Protein 2W5A (pdb70)

CATH classification: 3.30.200.20 (+1 more: 1.10.510.10)

Nearest PDB structures (foldseek):
  2w5a-assembly1_A  TM=1.004E+00  e=1.456E-52  Homo sapiens
  2w5h-assembly1_A  TM=9.904E-01  e=8.470E-48  Homo sapiens
  2xnm-assembly1_A  TM=9.782E-01  e=9.035E-46  Homo sapiens
  2xkf-assembly1_A  TM=9.953E-01  e=4.384E-44  Homo sapiens
  7n3u-assembly1_A  TM=7.944E-01  e=7.694E-17  Homo sapiens

InterPro domains:
  IPR000719 Protein kinase domain [PF00069] (8-270)
  IPR000719 Protein kinase domain [PS50011] (8-271)
  IPR000719 Protein kinase domain [SM00220] (8-271)
  IPR008271 Serine/threonine-protein kinase, active site [PS00108] (137-149)
  IPR011009 Protein kinase-like domain superfamily [SSF56112] (5-280)
  IPR051131 NEK Ser/Thr protein kinase family, NIMA subfamily [PTHR44899] (6-344)

Organism: Homo sapiens (NCBI:txid9606)

Sequence (267 aa):
SRAEDYEVLYTIGTGSYGRCQKIRRRKSDGKILVWKELLDYGSMTEAEKQMLLVSSEVNLLRELKHPNIVRRYYDRRIIDRTNTTLYIIVMMEYCEGGDLASVITKGTKERQQYLDEEFVLRVMTQLTLALKECHRRSLHRDLLKPANVFLDGKKQNVKLGDFGLARILTSFAKTFVGTPYYMMSPEQMMNRMYNEKSDIWSLGCLLYELCALMPPFTAFSQQKELAGKIREGKFRRIPYRYSDELNEEIITRMLNLKDYHRPSVEEILENPLILEHHHHHH

Structure (mmCIF, N/CA/C/O backbone):
data_2W5A
#
_entry.id   2W5A
#
_cell.length_a   99.467
_cell.length_b   57.103
_cell.length_c   80.213
_cell.angle_alpha   90.00
_cell.angle_beta   132.99
_cell.angle_gamma   90.00
#
_symmetry.space_group_name_H-M   'C 1 2 1'
#
loop_
_entity.id
_entity.type
_entity.pdbx_description
1 polymer 'SERINE/THREONINE-PROTEIN KINASE NEK2'
2 non-polymer "ADENOSINE-5'-DIPHOSPHATE"
3 non-polymer 'MAGNESIUM ION'
4 non-polymer 1,2-ETHANEDIOL
5 water water
#
loop_
_atom_site.group_PDB
_atom_site.id
_atom_site.type_symbol
_atom_site.label_atom_id
_atom_site.label_alt_id
_atom_site.label_comp_id
_atom_site.label_asym_id
_atom_site.label_entity_id
_atom_site.label_seq_id
_atom_site.pdbx_PDB_ins_code
_atom_site.Cartn_x
_atom_site.Cartn_y
_atom_site.Cartn_z
_atom_site.occupancy
_atom_site.B_iso_or_equiv
_atom_site.auth_seq_id
_atom_sit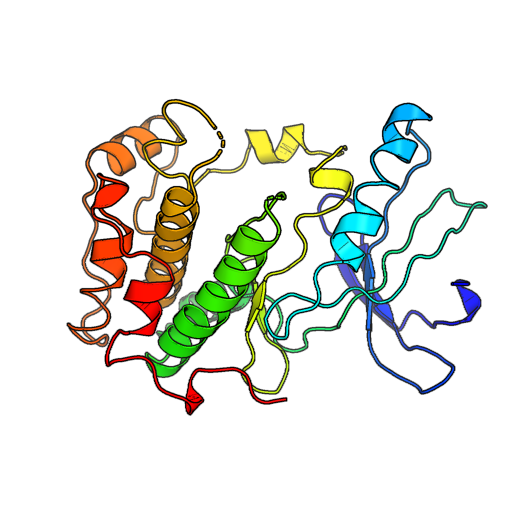e.auth_comp_id
_atom_site.auth_asym_id
_atom_site.auth_atom_id
_atom_site.pdbx_PDB_model_num
ATOM 1 N N . SER A 1 3 ? -29.672 -8.589 9.386 1.00 41.97 3 SER A N 1
ATOM 2 C CA . SER A 1 3 ? -29.739 -7.813 8.152 1.00 43.72 3 SER A CA 1
ATOM 3 C C . SER A 1 3 ? -31.155 -7.753 7.585 1.00 46.96 3 SER A C 1
ATOM 4 O O . SER A 1 3 ? -31.346 -7.590 6.380 1.00 54.43 3 SER A O 1
ATOM 7 N N . ARG A 1 4 ? -32.142 -7.902 8.460 1.00 38.55 4 ARG A N 1
ATOM 8 C CA . ARG A 1 4 ? -33.527 -7.617 8.109 1.00 35.14 4 ARG A CA 1
ATOM 9 C C . ARG A 1 4 ? -34.087 -6.651 9.139 1.00 27.55 4 ARG A C 1
ATOM 10 O O . ARG A 1 4 ? -33.746 -6.734 10.317 1.00 24.87 4 ARG A O 1
ATOM 18 N N . ALA A 1 5 ? -34.943 -5.739 8.693 1.00 32.27 5 ALA A N 1
ATOM 19 C CA . ALA A 1 5 ? -35.560 -4.768 9.590 1.00 32.81 5 ALA A CA 1
ATOM 20 C C . ALA A 1 5 ? -36.304 -5.444 10.739 1.00 31.46 5 ALA A C 1
ATOM 21 O O . ALA A 1 5 ? -36.325 -4.931 11.857 1.00 28.15 5 ALA A O 1
ATOM 23 N N . GLU A 1 6 ? -36.909 -6.597 10.465 1.00 28.28 6 GLU A N 1
ATOM 24 C CA . GLU A 1 6 ? -37.691 -7.307 11.477 1.00 24.35 6 GLU A CA 1
ATOM 25 C C . GLU A 1 6 ? -36.829 -7.927 12.573 1.00 26.34 6 GLU A C 1
ATOM 26 O O . GLU A 1 6 ? -37.349 -8.423 13.569 1.00 26.02 6 GLU A O 1
ATOM 32 N N . ASP A 1 7 ? -35.512 -7.890 12.391 1.00 24.10 7 ASP A N 1
ATOM 33 C CA . ASP A 1 7 ? -34.589 -8.404 13.397 1.00 26.28 7 ASP A CA 1
ATOM 34 C C . ASP A 1 7 ? -34.417 -7.418 14.552 1.00 22.29 7 ASP A C 1
ATOM 35 O O . ASP A 1 7 ? -33.829 -7.750 15.581 1.00 22.53 7 ASP A O 1
ATOM 40 N N . TYR A 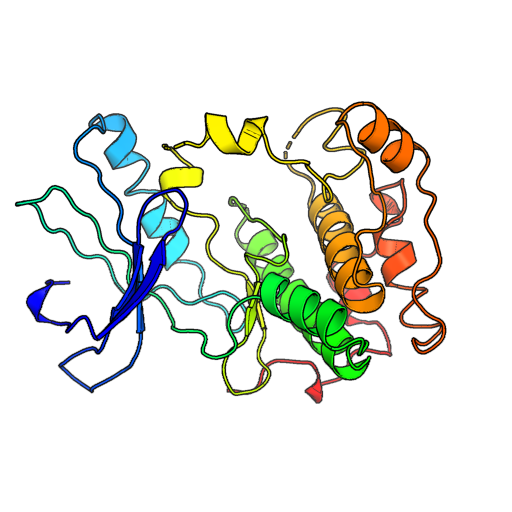1 8 ? -34.936 -6.208 14.372 1.00 20.43 8 TYR A N 1
ATOM 41 C CA . TYR A 1 8 ? -34.777 -5.148 15.360 1.00 15.73 8 TYR A CA 1
ATOM 42 C C . TYR A 1 8 ? -36.103 -4.457 15.635 1.00 16.12 8 TYR A C 1
ATOM 43 O O . TYR A 1 8 ? -36.995 -4.442 14.786 1.00 17.89 8 TYR A O 1
ATOM 52 N N . GLU A 1 9 ? -36.223 -3.867 16.816 1.00 12.90 9 GLU A N 1
ATOM 53 C CA . GLU A 1 9 ? -37.386 -3.041 17.123 1.00 15.62 9 GLU A CA 1
ATOM 54 C C . GLU A 1 9 ? -36.954 -1.622 17.474 1.00 14.73 9 GLU A C 1
ATOM 55 O O . GLU A 1 9 ? -36.134 -1.420 18.374 1.00 14.05 9 GLU A O 1
ATOM 61 N N . VAL A 1 10 ? -37.498 -0.641 16.761 1.00 14.27 10 VAL A N 1
ATOM 62 C CA . VAL A 1 10 ? -37.215 0.756 17.070 1.00 15.57 10 VAL A CA 1
ATOM 63 C C . VAL A 1 10 ? -37.852 1.106 18.407 1.00 16.97 10 VAL A C 1
ATOM 64 O O . VAL A 1 10 ? -39.040 0.846 18.627 1.00 16.49 10 VAL A O 1
ATOM 68 N N . LEU A 1 11 ? -37.057 1.676 19.305 1.00 13.14 11 LEU A N 1
ATOM 69 C CA . LEU A 1 11 ? -37.579 2.159 20.578 1.00 13.64 11 LEU A CA 1
ATOM 70 C C . LEU A 1 11 ? -38.024 3.617 20.461 1.00 16.45 11 LEU A C 1
ATOM 71 O O . LEU A 1 11 ? -39.158 3.960 20.799 1.00 16.60 11 LEU A O 1
ATOM 76 N N . TYR A 1 12 ? -37.134 4.474 19.972 1.00 14.64 12 TYR A N 1
ATOM 77 C CA . TYR A 1 12 ? -37.462 5.881 19.758 1.00 14.63 12 TYR A CA 1
ATOM 78 C C . TYR A 1 12 ? -36.359 6.581 18.989 1.00 14.17 12 TYR A C 1
ATOM 79 O O . TYR A 1 12 ? -35.261 6.045 18.830 1.00 15.18 12 TYR A O 1
ATOM 88 N N . THR A 1 13 ? -36.665 7.778 18.510 1.00 13.48 13 THR A N 1
ATOM 89 C CA . THR A 1 13 ? -35.706 8.571 17.763 1.00 14.06 13 THR A CA 1
ATOM 90 C C . THR A 1 13 ? -34.857 9.370 18.739 1.00 16.68 13 THR A C 1
ATOM 91 O O . THR A 1 13 ? -35.378 10.121 19.562 1.00 16.22 13 THR A O 1
ATOM 95 N N . ILE A 1 14 ? -33.545 9.182 18.665 1.00 14.28 14 ILE A N 1
ATOM 96 C CA . ILE A 1 14 ? -32.617 9.920 19.511 1.00 13.97 14 ILE A CA 1
ATOM 97 C C . ILE A 1 14 ? -32.500 11.354 19.013 1.00 16.55 14 ILE A C 1
ATOM 98 O O . ILE A 1 14 ? -32.567 12.314 19.790 1.00 18.88 14 ILE A O 1
ATOM 103 N N . GLY A 1 15 ? -32.321 11.501 17.709 1.00 14.86 15 GLY A N 1
ATOM 104 C CA . GLY A 1 15 ? -32.269 12.814 17.102 1.00 20.37 15 GLY A CA 1
ATOM 105 C C . GLY A 1 15 ? -32.322 12.727 15.595 1.00 23.55 15 GLY A C 1
ATOM 106 O O . GLY A 1 15 ? -32.107 11.664 15.014 1.00 23.60 15 GLY A O 1
ATOM 107 N N . THR A 1 16 ? -32.617 13.849 14.955 1.00 24.48 16 THR A N 1
ATOM 108 C CA . THR A 1 16 ? -32.577 13.913 13.506 1.00 22.06 16 THR A CA 1
ATOM 109 C C . THR A 1 16 ? -31.298 14.598 13.042 1.00 28.56 16 THR A C 1
ATOM 110 O O . THR A 1 16 ? -31.075 15.776 13.320 1.00 31.69 16 THR A O 1
ATOM 114 N N . GLY A 1 17 ? -30.451 13.841 12.351 1.00 24.32 17 GLY A N 1
ATOM 115 C CA . GLY A 1 17 ? -29.224 14.369 11.795 1.00 27.07 17 GLY A CA 1
ATOM 116 C C . GLY A 1 17 ? -29.467 15.033 10.456 1.00 31.33 17 GLY A C 1
ATOM 117 O O . GLY A 1 17 ? -30.610 15.166 10.012 1.00 33.62 17 GLY A O 1
ATOM 118 N N . SER A 1 18 ? -28.387 15.447 9.807 1.00 24.48 18 SER A N 1
ATOM 119 C CA . SER A 1 18 ? -28.486 16.159 8.538 1.00 29.26 18 SER A CA 1
ATOM 120 C C . SER A 1 18 ? -29.021 15.273 7.418 1.00 31.13 18 SER A C 1
ATOM 121 O O . SER A 1 18 ? -29.596 15.771 6.448 1.00 31.99 18 SER A O 1
ATOM 124 N N . TYR A 1 19 ? -28.839 13.962 7.549 1.00 24.99 19 TYR A N 1
ATOM 125 C CA . TYR A 1 19 ? -29.188 13.050 6.459 1.00 25.59 19 TYR A CA 1
ATOM 126 C C . TYR A 1 19 ? -30.225 12.005 6.836 1.00 29.15 19 TYR A C 1
ATOM 127 O O . TYR A 1 19 ? -30.587 11.151 6.022 1.00 32.50 19 TYR A O 1
ATOM 136 N N . GLY A 1 20 ? -30.716 12.079 8.065 1.00 25.06 20 GLY A N 1
ATOM 137 C CA . GLY A 1 20 ? -31.750 11.164 8.501 1.00 23.92 20 GLY A CA 1
ATOM 138 C C . GLY A 1 20 ? -31.768 11.001 10.003 1.00 22.35 20 GLY A C 1
ATOM 139 O O . GLY A 1 20 ? -30.939 11.578 10.713 1.00 24.40 20 GLY A O 1
ATOM 140 N N . ARG A 1 21 ? -32.713 10.201 10.482 1.00 22.69 21 ARG A N 1
ATOM 141 C CA . ARG A 1 21 ? -32.875 9.974 11.910 1.00 19.22 21 ARG A CA 1
ATOM 142 C C . ARG A 1 21 ? -31.861 8.979 12.452 1.00 18.44 21 ARG A C 1
ATOM 143 O O . ARG A 1 21 ? -31.473 8.028 11.771 1.00 17.74 21 ARG A O 1
ATOM 151 N N . CYS A 1 22 ? -31.436 9.221 13.687 1.00 13.19 22 CYS A N 1
ATOM 152 C CA . CYS A 1 22 ? -30.711 8.238 14.469 1.00 12.84 22 CYS A CA 1
ATOM 153 C C . CYS A 1 22 ? -31.698 7.717 15.498 1.00 13.27 22 CYS A C 1
ATOM 154 O O . CYS A 1 22 ? -32.258 8.494 16.271 1.00 14.47 22 CYS A O 1
ATOM 157 N N . GLN A 1 23 ? -31.926 6.408 15.498 1.00 10.43 23 GLN A N 1
ATOM 158 C CA . GLN A 1 23 ? -32.934 5.830 16.376 1.00 12.24 23 GLN A CA 1
ATOM 159 C C . GLN A 1 23 ? -32.320 4.783 17.285 1.00 12.29 23 GLN A C 1
ATOM 160 O O . GLN A 1 23 ? -31.467 4.001 16.854 1.00 12.91 23 GLN A O 1
ATOM 166 N N . LYS A 1 24 ? -32.750 4.769 18.544 1.00 11.96 24 LYS A N 1
ATOM 167 C CA . LYS A 1 24 ? -32.368 3.690 19.439 1.00 12.75 24 LYS A CA 1
ATOM 168 C C . LYS A 1 24 ? -33.193 2.468 19.085 1.00 12.93 24 LYS A C 1
ATOM 169 O O . LYS A 1 24 ? -34.411 2.563 18.920 1.00 13.39 24 LYS A O 1
ATOM 175 N N . ILE A 1 25 ? -32.520 1.333 18.928 1.00 12.60 25 ILE A N 1
ATOM 176 C CA . ILE A 1 25 ? -33.179 0.091 18.562 1.00 13.74 25 ILE A CA 1
ATOM 177 C C . ILE A 1 25 ? -32.756 -1.048 19.477 1.00 12.94 25 ILE A C 1
ATOM 178 O O . ILE A 1 25 ? -31.721 -0.984 20.143 1.00 14.18 25 ILE A O 1
ATOM 183 N N A ARG A 1 26 ? -33.564 -2.103 19.492 0.50 13.80 26 ARG A N 1
ATOM 184 N N B ARG A 1 26 ? -33.586 -2.084 19.519 0.50 13.68 26 ARG A N 1
ATOM 185 C CA A ARG A 1 26 ? -33.291 -3.283 20.303 0.50 15.39 26 ARG A CA 1
ATOM 186 C CA B ARG A 1 26 ? -33.285 -3.283 20.283 0.50 14.91 26 ARG A CA 1
ATOM 187 C C A ARG A 1 26 ? -33.230 -4.536 19.430 0.50 15.87 26 ARG A C 1
ATOM 188 C C B ARG A 1 26 ? -33.175 -4.459 19.325 0.50 15.58 26 ARG A C 1
ATOM 189 O O A ARG A 1 26 ? -34.205 -4.884 18.765 0.50 17.73 26 ARG A O 1
ATOM 190 O O B ARG A 1 26 ? -34.056 -4.671 18.494 0.50 14.03 26 ARG A O 1
ATOM 205 N N . ARG A 1 27 ? -32.077 -5.201 19.426 1.00 15.46 27 ARG A N 1
ATOM 206 C CA . ARG A 1 27 ? -31.880 -6.405 18.628 1.00 17.17 27 ARG A CA 1
ATOM 207 C C . ARG A 1 27 ? -32.670 -7.538 19.271 1.00 19.05 27 ARG A C 1
ATOM 208 O O . ARG A 1 27 ? -32.496 -7.823 20.454 1.00 22.15 27 ARG A O 1
ATOM 216 N N . LYS A 1 28 ? -33.546 -8.168 18.497 1.00 19.66 28 LYS A N 1
ATOM 217 C CA . LYS A 1 28 ? -34.475 -9.154 19.048 1.00 19.76 28 LYS A CA 1
ATOM 218 C C . LYS A 1 28 ? -33.796 -10.428 19.539 1.00 26.29 28 LYS A C 1
ATOM 219 O O . LYS A 1 28 ? -34.228 -11.029 20.523 1.00 31.47 28 LYS A O 1
ATOM 225 N N . SER A 1 29 ? -32.735 -10.837 18.857 1.00 25.20 29 SER A N 1
ATOM 226 C CA . SER A 1 29 ? -32.072 -12.096 19.190 1.00 31.57 29 SER A CA 1
ATOM 227 C C . SER A 1 29 ? -31.596 -12.142 20.641 1.00 37.18 29 SER A C 1
ATOM 228 O O . SER A 1 29 ? -31.746 -13.161 21.316 1.00 37.15 29 SER A O 1
ATOM 231 N N . ASP A 1 30 ? -31.034 -11.036 21.125 1.00 25.95 30 ASP A N 1
ATOM 232 C CA . ASP A 1 30 ? -30.443 -11.014 22.463 1.00 31.50 30 ASP A CA 1
ATOM 233 C C . ASP A 1 30 ? -30.821 -9.787 23.287 1.00 28.62 30 ASP A C 1
ATOM 234 O O . ASP A 1 30 ? -30.369 -9.637 24.421 1.00 25.18 30 ASP A O 1
ATOM 239 N N . GLY A 1 31 ? -31.642 -8.910 22.718 1.00 24.18 31 GLY A N 1
ATOM 240 C CA . GLY A 1 31 ? -32.081 -7.717 23.417 1.00 25.12 31 GLY A CA 1
ATOM 241 C C . GLY A 1 31 ? -31.050 -6.603 23.472 1.00 26.07 31 GLY A C 1
ATOM 242 O O . GLY A 1 31 ? -31.216 -5.635 24.213 1.00 25.03 31 GLY A O 1
ATOM 243 N N . LYS A 1 32 ? -29.980 -6.730 22.695 1.00 21.08 32 LYS A N 1
ATOM 244 C CA . LYS A 1 32 ? -28.916 -5.730 22.733 1.00 20.16 32 LYS A CA 1
ATOM 245 C C . LYS A 1 32 ? -29.407 -4.380 22.234 1.00 17.62 32 LYS A C 1
ATOM 246 O O . LYS A 1 32 ? -30.043 -4.290 21.185 1.00 17.39 32 LYS A O 1
ATOM 252 N N . ILE A 1 33 ? -29.100 -3.332 22.991 1.00 15.21 33 ILE A N 1
ATOM 253 C CA . ILE A 1 33 ? -29.454 -1.975 22.601 1.00 13.02 33 ILE A CA 1
ATOM 254 C C . ILE A 1 33 ? -28.388 -1.397 21.672 1.00 16.15 33 ILE A C 1
ATOM 255 O O . ILE A 1 33 ? -27.193 -1.415 21.982 1.00 17.04 33 ILE A O 1
ATOM 260 N N . LEU A 1 34 ? -28.839 -0.902 20.525 1.00 13.47 34 LEU A N 1
ATOM 261 C CA . LEU A 1 34 ? -27.974 -0.370 19.482 1.00 12.34 34 LEU A CA 1
ATOM 262 C C . LEU A 1 34 ? -28.638 0.896 18.955 1.00 12.10 34 LEU A C 1
ATOM 263 O O . LEU A 1 34 ? -29.688 1.298 19.449 1.00 12.55 34 LEU A O 1
ATOM 268 N N . VAL A 1 35 ? -28.024 1.534 17.964 1.00 12.23 35 VAL A N 1
ATOM 269 C CA . VAL A 1 35 ? -28.731 2.555 17.201 1.00 11.08 35 VAL A CA 1
ATOM 270 C C . VAL A 1 35 ? -28.703 2.171 15.737 1.00 12.63 35 VAL A C 1
ATOM 271 O O . VAL A 1 35 ? -27.901 1.336 15.319 1.00 13.11 35 VAL A O 1
ATOM 275 N N . TRP A 1 36 ? -29.602 2.751 14.956 1.00 11.47 36 TRP A N 1
ATOM 276 C CA . TRP A 1 36 ? -29.372 2.769 13.522 1.00 13.04 36 TRP A CA 1
ATOM 277 C C . TRP A 1 36 ? -29.568 4.159 12.948 1.00 14.81 36 TRP A C 1
ATOM 278 O O . TRP A 1 36 ? -30.256 4.997 13.540 1.00 13.79 36 TRP A O 1
ATOM 289 N N . LYS A 1 37 ? -28.926 4.404 11.813 1.00 18.78 37 LYS A N 1
ATOM 290 C CA . LYS A 1 37 ? -29.032 5.685 11.137 1.00 17.48 37 LYS A CA 1
ATOM 291 C C . LYS A 1 37 ? -29.676 5.488 9.776 1.00 23.53 37 LYS A C 1
ATOM 292 O O . LYS A 1 37 ? -29.288 4.603 9.020 1.00 24.72 37 LYS A O 1
ATOM 298 N N . GLU A 1 38 ? -30.679 6.307 9.491 1.00 19.81 38 GLU A N 1
ATOM 299 C CA . GLU A 1 38 ? -31.422 6.217 8.240 1.00 23.85 38 GLU A CA 1
ATOM 300 C C . GLU A 1 38 ? -30.743 6.976 7.109 1.00 32.49 38 GLU A C 1
ATOM 301 O O . GLU A 1 38 ? -30.293 8.110 7.285 1.00 36.47 38 GLU A O 1
ATOM 307 N N A LEU A 1 39 ? -30.652 6.327 5.955 0.50 27.15 39 LEU A N 1
ATOM 308 N N B LEU A 1 39 ? -30.690 6.351 5.938 0.50 27.13 39 LEU A N 1
ATOM 309 C CA A LEU A 1 39 ? -30.148 6.959 4.750 0.50 28.04 39 LEU A CA 1
ATOM 310 C CA B LEU A 1 39 ? -30.128 6.978 4.751 0.50 28.03 39 LEU A CA 1
ATOM 311 C C A LEU A 1 39 ? -31.138 6.684 3.631 0.50 28.57 39 LEU A C 1
ATOM 312 C C B LEU A 1 39 ? -31.039 6.694 3.562 0.50 28.70 39 LEU A C 1
ATOM 313 O O A LEU A 1 39 ? -31.453 5.531 3.347 0.50 28.29 39 LEU A O 1
ATOM 314 O O B LEU A 1 39 ? -31.198 5.543 3.160 0.50 30.15 39 LEU A O 1
ATOM 323 N N . ASP A 1 40 ? -31.642 7.741 3.009 1.00 28.02 40 ASP A N 1
ATOM 324 C CA . ASP A 1 40 ? -32.519 7.579 1.856 1.00 30.32 40 ASP A CA 1
ATOM 325 C C . ASP A 1 40 ? -31.659 7.549 0.604 1.00 31.63 40 ASP A C 1
ATOM 326 O O . ASP A 1 40 ? -30.993 8.537 0.281 1.00 30.31 40 ASP A O 1
ATOM 331 N N . TYR A 1 41 ? -31.654 6.416 -0.092 1.00 30.37 41 TYR A N 1
ATOM 332 C CA . TYR A 1 41 ? -30.841 6.285 -1.296 1.00 25.09 41 TYR A CA 1
ATOM 333 C C . TYR A 1 41 ? -31.685 6.375 -2.559 1.00 22.60 41 TYR A C 1
ATOM 334 O O . TYR A 1 41 ? -31.194 6.101 -3.651 1.00 27.48 41 TYR A O 1
ATOM 343 N N . GLY A 1 42 ? -32.941 6.781 -2.398 1.00 21.60 42 GLY A N 1
ATOM 344 C CA . GLY A 1 42 ? -33.892 6.803 -3.500 1.00 27.86 42 GLY A CA 1
ATOM 345 C C . GLY A 1 42 ? -33.542 7.715 -4.663 1.00 33.88 42 GLY A C 1
ATOM 346 O O . GLY A 1 42 ? -33.948 7.462 -5.800 1.00 33.05 42 GLY A O 1
ATOM 347 N N . SER A 1 43 ? -32.799 8.781 -4.392 1.00 32.83 43 SER A N 1
ATOM 348 C CA . SER A 1 43 ? -32.445 9.736 -5.436 1.00 33.95 43 SER A CA 1
ATOM 349 C C . SER A 1 43 ? -31.035 9.512 -5.971 1.00 32.18 43 SER A C 1
ATOM 350 O O . SER A 1 43 ? -30.545 10.281 -6.794 1.00 34.12 43 SER A O 1
ATOM 353 N N . MET A 1 44 ? -30.387 8.448 -5.509 1.00 34.89 44 MET A N 1
ATOM 354 C CA . MET A 1 44 ? -29.000 8.196 -5.885 1.00 29.83 44 MET A CA 1
ATOM 355 C C . MET A 1 44 ? -28.860 7.456 -7.208 1.00 28.44 44 MET A C 1
ATOM 356 O O . MET A 1 44 ? -29.684 6.612 -7.555 1.00 29.92 44 MET A O 1
ATOM 361 N N . THR A 1 45 ? -27.797 7.780 -7.935 1.00 30.20 45 THR A N 1
ATOM 362 C CA . THR A 1 45 ? -27.440 7.064 -9.145 1.00 31.22 45 THR A CA 1
ATOM 363 C C . THR A 1 45 ? -26.720 5.777 -8.769 1.00 29.46 45 THR A C 1
ATOM 364 O O . THR A 1 45 ? -26.298 5.607 -7.623 1.00 25.08 45 THR A O 1
ATOM 368 N N . GLU A 1 46 ? -26.570 4.878 -9.737 1.00 27.64 46 GLU A N 1
ATOM 369 C CA . GLU A 1 46 ? -25.855 3.630 -9.503 1.00 26.04 46 GLU A CA 1
ATOM 370 C C . GLU A 1 46 ? -24.433 3.904 -9.025 1.00 25.82 46 GLU A C 1
ATOM 371 O O . GLU A 1 46 ? -23.928 3.225 -8.133 1.00 27.73 46 GLU A O 1
ATOM 377 N N . ALA A 1 47 ? -23.797 4.914 -9.612 1.00 30.80 47 ALA A N 1
ATOM 378 C CA . ALA A 1 47 ? -22.428 5.269 -9.248 1.00 29.65 47 ALA A CA 1
ATOM 379 C C . ALA A 1 47 ? -22.348 5.737 -7.801 1.00 31.46 47 ALA A C 1
ATOM 380 O O . ALA A 1 47 ? -21.394 5.424 -7.087 1.00 31.07 47 ALA A O 1
ATOM 382 N N . GLU A 1 48 ? -23.352 6.493 -7.372 1.00 27.22 48 GLU A N 1
ATOM 383 C CA . GLU A 1 48 ? -23.385 6.980 -6.000 1.00 27.81 48 GLU A CA 1
ATOM 384 C C . GLU A 1 48 ? -23.616 5.833 -5.023 1.00 24.37 48 GLU A C 1
ATOM 385 O O . GLU A 1 48 ? -22.997 5.779 -3.958 1.00 26.45 48 GLU A O 1
ATOM 391 N N . LYS A 1 49 ? -24.507 4.917 -5.386 1.00 25.40 49 LYS A N 1
ATOM 392 C CA . LYS A 1 49 ? -24.769 3.748 -4.553 1.00 24.72 49 LYS A CA 1
ATOM 393 C C . LYS A 1 49 ? -23.536 2.847 -4.459 1.00 30.68 49 LYS A C 1
ATOM 394 O O . LYS A 1 49 ? -23.271 2.253 -3.410 1.00 27.36 49 LYS A O 1
ATOM 400 N N . GLN A 1 50 ? -22.777 2.757 -5.548 1.00 30.32 50 GLN A N 1
ATOM 401 C CA . GLN A 1 50 ? -21.539 1.981 -5.537 1.00 32.36 50 GLN A CA 1
ATOM 402 C C . GLN A 1 50 ? -20.523 2.587 -4.572 1.00 29.75 50 GLN A C 1
ATOM 403 O O . GLN A 1 50 ? -19.818 1.865 -3.864 1.00 30.23 50 GLN A O 1
ATOM 409 N N . MET A 1 51 ? -20.447 3.915 -4.549 1.00 28.64 51 MET A N 1
ATOM 410 C CA . MET A 1 51 ? -19.572 4.601 -3.604 1.00 31.46 51 MET A CA 1
ATOM 411 C C . MET A 1 51 ? -20.009 4.293 -2.178 1.00 30.92 51 MET A C 1
ATOM 412 O O . MET A 1 51 ? -19.180 4.038 -1.305 1.00 28.62 51 MET A O 1
ATOM 417 N N A LEU A 1 52 ? -21.320 4.306 -1.961 0.70 28.85 52 LEU A N 1
ATOM 418 N N B LEU A 1 52 ? -21.315 4.324 -1.940 0.30 29.42 52 LEU A N 1
ATOM 419 C CA A LEU A 1 52 ? -21.896 4.018 -0.653 0.70 29.65 52 LEU A CA 1
ATOM 420 C CA B LEU A 1 52 ? -21.845 4.009 -0.619 0.30 28.64 52 LEU A CA 1
ATOM 421 C C A LEU A 1 52 ? -21.504 2.623 -0.166 0.70 25.98 52 LEU A C 1
ATOM 422 C C B LEU A 1 52 ? -21.393 2.626 -0.182 0.30 26.22 52 LEU A C 1
ATOM 423 O O A LEU A 1 52 ? -21.176 2.432 1.005 0.70 28.06 52 LEU A O 1
ATOM 424 O O B LEU A 1 52 ? -20.923 2.441 0.941 0.30 27.64 52 LEU A O 1
ATOM 433 N N . VAL A 1 53 ? -21.543 1.655 -1.076 1.00 25.88 53 VAL A N 1
ATOM 434 C CA . VAL A 1 53 ? -21.156 0.280 -0.779 1.00 24.87 53 VAL A CA 1
ATOM 435 C C . VAL A 1 53 ? -19.699 0.196 -0.334 1.00 28.67 53 VAL A C 1
ATOM 436 O O . VAL A 1 53 ? -19.385 -0.408 0.694 1.00 29.47 53 VAL A O 1
ATOM 440 N N A SER A 1 54 ? -18.811 0.807 -1.112 0.50 29.20 54 SER A N 1
ATOM 441 N N B SER A 1 54 ? -18.812 0.813 -1.109 0.50 29.22 54 SER A N 1
ATOM 442 C CA A SER A 1 54 ? -17.391 0.808 -0.785 0.50 31.20 54 SER A CA 1
ATOM 443 C CA B SER A 1 54 ? -17.389 0.811 -0.789 0.50 31.21 54 SER A CA 1
ATOM 444 C C A SER A 1 54 ? -17.131 1.486 0.557 0.50 31.07 54 SER A C 1
ATOM 445 C C B SER A 1 54 ? -17.109 1.507 0.541 0.50 31.14 54 SER A C 1
ATOM 446 O O A SER A 1 54 ? -16.272 1.051 1.325 0.50 29.84 54 SER A O 1
ATOM 447 O O B SER A 1 54 ? -16.214 1.105 1.285 0.50 30.00 54 SER A O 1
ATOM 452 N N . GLU A 1 55 ? -17.877 2.550 0.838 1.00 28.85 55 GLU A N 1
ATOM 453 C CA . GLU A 1 55 ? -17.694 3.300 2.081 1.00 32.43 55 GLU A CA 1
ATOM 454 C C . GLU A 1 55 ? -18.247 2.575 3.312 1.00 32.89 55 GLU A C 1
ATOM 455 O O . GLU A 1 55 ? -17.660 2.644 4.393 1.00 30.55 55 GLU A O 1
ATOM 461 N N . VAL A 1 56 ? -19.371 1.882 3.156 1.00 29.62 56 VAL A N 1
ATOM 462 C CA . VAL A 1 56 ? -19.902 1.076 4.250 1.00 28.71 56 VAL A CA 1
ATOM 463 C C . VAL A 1 56 ? -18.912 -0.023 4.610 1.00 29.56 56 VAL A C 1
ATOM 464 O O . VAL A 1 56 ? -18.695 -0.317 5.785 1.00 31.82 56 VAL A O 1
ATOM 468 N N . ASN A 1 57 ? -18.311 -0.624 3.588 1.00 26.77 57 ASN A N 1
ATOM 469 C CA . ASN A 1 57 ? -17.335 -1.686 3.792 1.00 29.61 57 ASN A CA 1
ATOM 470 C C . ASN A 1 57 ? -16.091 -1.195 4.529 1.00 33.44 57 ASN A C 1
ATOM 471 O O . ASN A 1 57 ? -15.498 -1.932 5.316 1.00 36.17 57 ASN A O 1
ATOM 476 N N . LEU A 1 58 ? -15.700 0.051 4.275 1.00 28.03 58 LEU A N 1
ATOM 477 C CA . LEU A 1 58 ? -14.550 0.636 4.964 1.00 26.18 58 LEU A CA 1
ATOM 478 C C . LEU A 1 58 ? -14.903 0.914 6.418 1.00 27.42 58 LEU A C 1
ATOM 479 O O . LEU A 1 58 ? -14.080 0.733 7.317 1.00 32.47 58 LEU A O 1
ATOM 484 N N . LEU A 1 59 ? -16.137 1.355 6.634 1.00 26.16 59 LEU A N 1
ATOM 485 C CA . LEU A 1 59 ? -16.658 1.570 7.976 1.00 26.96 59 LEU A CA 1
ATOM 486 C C . LEU A 1 59 ? -16.611 0.265 8.767 1.00 26.93 59 LEU A C 1
ATOM 487 O O . LEU A 1 59 ? -16.236 0.245 9.940 1.00 28.86 59 LEU A O 1
ATOM 492 N N . ARG A 1 60 ? -16.978 -0.829 8.110 1.00 27.78 60 ARG A N 1
ATOM 493 C CA . ARG A 1 60 ? -17.010 -2.131 8.761 1.00 29.27 60 ARG A CA 1
ATOM 494 C C . ARG A 1 60 ? -15.617 -2.603 9.168 1.00 30.88 60 ARG A C 1
ATOM 495 O O . ARG A 1 60 ? -15.473 -3.401 10.095 1.00 35.59 60 ARG A O 1
ATOM 503 N N . GLU A 1 61 ? -14.594 -2.102 8.482 1.00 29.17 61 GLU A N 1
ATOM 504 C CA . GLU A 1 61 ? -13.221 -2.543 8.726 1.00 33.00 61 GLU A CA 1
ATOM 505 C C . GLU A 1 61 ? -12.597 -1.921 9.975 1.00 37.96 61 GLU A C 1
ATOM 506 O O . GLU A 1 61 ? -11.682 -2.494 10.569 1.00 39.90 61 GLU A O 1
ATOM 512 N N . LEU A 1 62 ? -13.089 -0.749 10.365 1.00 32.32 62 LEU A N 1
ATOM 513 C CA . LEU A 1 62 ? -12.572 -0.038 11.534 1.00 32.73 62 LEU A CA 1
ATOM 514 C C . LEU A 1 62 ? -13.110 -0.601 12.845 1.00 34.93 62 LEU A C 1
ATOM 515 O O . LEU A 1 62 ? -14.200 -0.233 13.277 1.00 39.68 62 LEU A O 1
ATOM 520 N N . LYS A 1 63 ? -12.341 -1.476 13.485 1.00 27.54 63 LYS A N 1
ATOM 521 C CA . LYS A 1 63 ? -12.742 -2.042 14.768 1.00 23.78 63 LYS A CA 1
ATOM 522 C C . LYS A 1 63 ? -11.745 -1.634 15.840 1.00 21.32 63 LYS A C 1
ATOM 523 O O . LYS A 1 63 ? -10.600 -2.072 15.833 1.00 28.16 63 LYS A O 1
ATOM 529 N N . HIS A 1 64 ? -12.191 -0.790 16.760 1.00 16.23 64 HIS A N 1
ATOM 530 C CA . HIS A 1 64 ? -11.299 -0.225 17.760 1.00 14.30 64 HIS A CA 1
ATOM 531 C C . HIS A 1 64 ? -12.144 0.199 18.948 1.00 10.53 64 HIS A C 1
ATOM 532 O O . HIS A 1 64 ? -13.253 0.680 18.766 1.00 10.72 64 HIS A O 1
ATOM 539 N N . PRO A 1 65 ? -11.623 0.017 20.173 1.00 10.23 65 PRO A N 1
ATOM 540 C CA . PRO A 1 65 ? -12.441 0.360 21.341 1.00 10.14 65 PRO A CA 1
ATOM 541 C C . PRO A 1 65 ? -12.820 1.832 21.408 1.00 9.61 65 PRO A C 1
ATOM 542 O O . PRO A 1 65 ? -13.795 2.172 22.081 1.00 11.51 65 PRO A O 1
ATOM 546 N N . ASN A 1 66 ? -12.076 2.688 20.707 1.00 7.64 66 ASN A N 1
ATOM 547 C CA . ASN A 1 66 ? -12.322 4.126 20.731 1.00 7.14 66 ASN A CA 1
ATOM 548 C C . ASN A 1 66 ? -12.908 4.695 19.436 1.00 7.15 66 ASN A C 1
ATOM 549 O O . ASN A 1 66 ? -12.861 5.906 19.193 1.00 9.28 66 ASN A O 1
ATOM 554 N N . ILE A 1 67 ? -13.472 3.804 18.623 1.00 9.27 67 ILE A N 1
ATOM 555 C CA . ILE A 1 67 ? -14.217 4.197 17.435 1.00 8.84 67 ILE A CA 1
ATOM 556 C C . ILE A 1 67 ? -15.603 3.569 17.535 1.00 7.98 67 ILE A C 1
ATOM 557 O O . ILE A 1 67 ? -15.715 2.381 17.811 1.00 10.56 67 ILE A O 1
ATOM 562 N N . VAL A 1 68 ? -16.658 4.366 17.343 1.00 8.85 68 VAL A N 1
ATOM 563 C CA . VAL A 1 68 ? -18.020 3.832 17.418 1.00 8.79 68 VAL A CA 1
ATOM 564 C C . VAL A 1 68 ? -18.121 2.639 16.473 1.00 12.14 68 VAL A C 1
ATOM 565 O O . VAL A 1 68 ? -17.790 2.739 15.288 1.00 13.11 68 VAL A O 1
ATOM 569 N N A ARG A 1 69 ? -18.586 1.521 17.021 0.50 11.96 69 ARG A N 1
ATOM 570 N N B ARG A 1 69 ? -18.575 1.511 17.007 0.50 12.01 69 ARG A N 1
ATOM 571 C CA A ARG A 1 69 ? -18.572 0.224 16.350 0.50 13.32 69 ARG A CA 1
ATOM 572 C CA B ARG A 1 69 ? -18.491 0.228 16.310 0.50 13.04 69 ARG A CA 1
ATOM 573 C C A ARG A 1 69 ? -19.682 0.065 15.311 0.50 16.17 69 ARG A C 1
ATOM 574 C C B ARG A 1 69 ? -19.656 -0.042 15.360 0.50 16.61 69 ARG A C 1
ATOM 575 O O A ARG A 1 69 ? -20.840 0.381 15.572 0.50 15.14 69 ARG A O 1
ATOM 576 O O B ARG A 1 69 ? -20.822 0.085 15.734 0.50 12.62 69 ARG A O 1
ATOM 591 N N . TYR A 1 70 ? -19.323 -0.436 14.133 1.00 14.11 70 TYR A N 1
ATOM 592 C CA . TYR A 1 70 ? -20.317 -0.790 13.125 1.00 15.06 70 TYR A CA 1
ATOM 593 C C . TYR A 1 70 ? -20.814 -2.212 13.389 1.00 16.94 70 TYR A C 1
ATOM 594 O O . TYR A 1 70 ? -20.020 -3.089 13.738 1.00 17.48 70 TYR A O 1
ATOM 603 N N . TYR A 1 71 ? -22.121 -2.439 13.237 1.00 15.98 71 TYR A N 1
ATOM 604 C CA . TYR A 1 71 ? -22.707 -3.765 13.463 1.00 19.31 71 TYR A CA 1
ATOM 605 C C . TYR A 1 71 ? -23.357 -4.414 12.247 1.00 23.82 71 TYR A C 1
ATOM 606 O O . TYR A 1 71 ? -23.185 -5.610 12.014 1.00 23.34 71 TYR A O 1
ATOM 615 N N . ASP A 1 72 ? -24.120 -3.642 11.484 1.00 20.69 72 ASP A N 1
ATOM 616 C CA . ASP A 1 72 ? -25.012 -4.237 10.496 1.00 25.39 72 ASP A CA 1
ATOM 617 C C . ASP A 1 72 ? -25.484 -3.1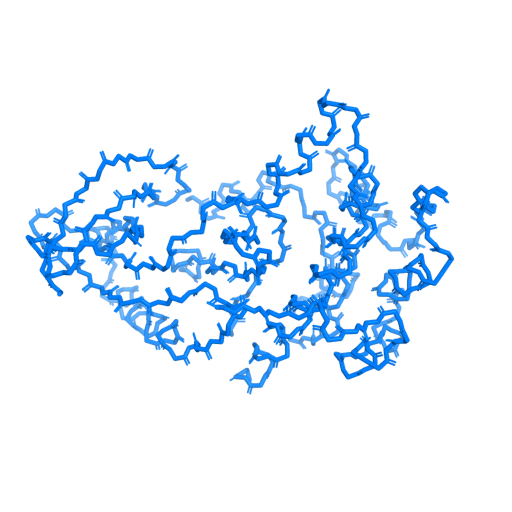93 9.496 1.00 28.43 72 ASP A C 1
ATOM 618 O O . ASP A 1 72 ? -25.351 -1.989 9.721 1.00 22.09 72 ASP A O 1
ATOM 623 N N A ARG A 1 73 ? -26.032 -3.669 8.385 0.50 25.23 73 ARG A N 1
ATOM 624 N N B ARG A 1 73 ? -26.030 -3.662 8.380 0.50 25.23 73 ARG A N 1
ATOM 625 C CA A ARG A 1 73 ? -26.620 -2.805 7.377 0.50 25.56 73 ARG A CA 1
ATOM 626 C CA B ARG A 1 73 ? -26.618 -2.781 7.380 0.50 25.56 73 ARG A CA 1
ATOM 627 C C A ARG A 1 73 ? -27.929 -3.441 6.939 0.50 29.82 73 ARG A C 1
ATOM 628 C C B ARG A 1 73 ? -27.903 -3.419 6.868 0.50 29.65 73 ARG A C 1
ATOM 629 O O A ARG A 1 73 ? -28.003 -4.657 6.752 0.50 32.33 73 ARG A O 1
ATOM 630 O O B ARG A 1 73 ? -27.935 -4.613 6.564 0.50 32.44 73 ARG A O 1
ATOM 645 N N . ILE A 1 74 ? -28.964 -2.626 6.787 1.00 25.82 74 ILE A N 1
ATOM 646 C CA . ILE A 1 74 ? -30.269 -3.139 6.403 1.00 27.73 74 ILE A CA 1
ATOM 647 C C . ILE A 1 74 ? -30.844 -2.358 5.238 1.00 30.97 74 ILE A C 1
ATOM 648 O O . ILE A 1 74 ? -30.852 -1.128 5.243 1.00 27.03 74 ILE A O 1
ATOM 653 N N . ILE A 1 75 ? -31.330 -3.083 4.237 1.00 30.89 75 ILE A N 1
ATOM 654 C CA . ILE A 1 75 ? -31.995 -2.458 3.111 1.00 32.32 75 ILE A CA 1
ATOM 655 C C . ILE A 1 75 ? -33.499 -2.620 3.249 1.00 34.99 75 ILE A C 1
ATOM 656 O O . ILE A 1 75 ? -34.008 -3.736 3.354 1.00 36.62 75 ILE A O 1
ATOM 661 N N . ASP A 1 76 ? -34.202 -1.496 3.275 1.00 37.22 76 ASP A N 1
ATOM 662 C CA . ASP A 1 76 ? -35.648 -1.496 3.157 1.00 42.76 76 ASP A CA 1
ATOM 663 C C . ASP A 1 76 ? -35.959 -1.019 1.747 1.00 43.16 76 ASP A C 1
ATOM 664 O O . ASP A 1 76 ? -36.205 0.165 1.522 1.00 43.25 76 ASP A O 1
ATOM 669 N N . ARG A 1 77 ? -35.921 -1.946 0.795 1.00 43.80 77 ARG A N 1
ATOM 670 C CA . ARG A 1 77 ? -36.088 -1.606 -0.613 1.00 49.17 77 ARG A CA 1
ATOM 671 C C . ARG A 1 77 ? -37.410 -0.890 -0.872 1.00 57.20 77 ARG A C 1
ATOM 672 O O . ARG A 1 77 ? -37.500 -0.034 -1.752 1.00 59.10 77 ARG A O 1
ATOM 674 N N . THR A 1 78 ? -38.429 -1.243 -0.095 1.00 56.00 78 THR A N 1
ATOM 675 C CA . THR A 1 78 ? -39.766 -0.684 -0.267 1.00 57.78 78 THR A CA 1
ATOM 676 C C . THR A 1 78 ? -39.800 0.827 -0.049 1.00 52.93 78 THR A C 1
ATOM 677 O O . THR A 1 78 ? -40.599 1.534 -0.663 1.00 50.68 78 THR A O 1
ATOM 681 N N . ASN A 1 79 ? -38.931 1.317 0.829 1.00 49.86 79 ASN A N 1
ATOM 682 C CA . ASN A 1 79 ? -38.846 2.748 1.102 1.00 48.14 79 ASN A CA 1
ATOM 683 C C . ASN A 1 79 ? -37.475 3.310 0.739 1.00 42.55 79 ASN A C 1
ATOM 684 O O . ASN A 1 79 ? -37.102 4.401 1.176 1.00 43.86 79 ASN A O 1
ATOM 686 N N . THR A 1 80 ? -36.739 2.554 -0.073 1.00 32.40 80 THR A N 1
ATOM 687 C CA . THR A 1 80 ? -35.381 2.912 -0.477 1.00 33.83 80 THR A CA 1
ATOM 688 C C . THR A 1 80 ? -34.595 3.510 0.681 1.00 27.95 80 THR A C 1
ATOM 689 O O . THR A 1 80 ? -33.980 4.567 0.546 1.00 29.84 80 THR A O 1
ATOM 693 N N . THR A 1 81 ? -34.638 2.832 1.821 1.00 28.57 81 THR A N 1
ATOM 694 C CA . THR A 1 81 ? -33.908 3.278 3.003 1.00 29.55 81 THR A CA 1
ATOM 695 C C . THR A 1 81 ? -32.823 2.284 3.385 1.00 25.96 81 THR A C 1
ATOM 696 O O . THR A 1 81 ? -33.065 1.080 3.462 1.00 27.48 81 THR A O 1
ATOM 700 N N . LEU A 1 82 ? -31.620 2.801 3.617 1.00 24.26 82 LEU A N 1
ATOM 701 C CA . LEU A 1 82 ? -30.526 2.004 4.141 1.00 22.66 82 LEU A CA 1
ATOM 702 C C . LEU A 1 82 ? -30.365 2.348 5.615 1.00 24.69 82 LEU A C 1
ATOM 703 O O . LEU A 1 82 ? -30.254 3.519 5.973 1.00 29.12 82 LEU A O 1
ATOM 708 N N . TYR A 1 83 ? -30.383 1.331 6.469 1.00 21.85 83 TYR A N 1
ATOM 709 C CA . TYR A 1 83 ? -30.153 1.536 7.894 1.00 22.15 83 TYR A CA 1
ATOM 710 C C . TYR A 1 83 ? -28.783 1.003 8.272 1.00 22.03 83 TYR A C 1
ATOM 711 O O . TYR A 1 83 ? -28.478 -0.166 8.040 1.00 22.52 83 TYR A O 1
ATOM 720 N N A ILE A 1 84 ? -27.958 1.860 8.864 0.50 16.43 84 ILE A N 1
ATOM 721 N N B ILE A 1 84 ? -27.947 1.865 8.839 0.50 16.39 84 ILE A N 1
ATOM 722 C CA A ILE A 1 84 ? -26.651 1.436 9.346 0.50 16.65 84 ILE A CA 1
ATOM 723 C CA B ILE A 1 84 ? -26.656 1.426 9.347 0.50 16.68 84 ILE A CA 1
ATOM 724 C C A ILE A 1 84 ? -26.714 1.271 10.856 0.50 16.20 84 ILE A C 1
ATOM 725 C C B ILE A 1 84 ? -26.759 1.260 10.851 0.50 16.56 84 ILE A C 1
ATOM 726 O O A ILE A 1 84 ? -26.947 2.236 11.583 0.50 16.02 84 ILE A O 1
ATOM 727 O O B ILE A 1 84 ? -27.062 2.213 11.569 0.50 15.49 84 ILE A O 1
ATOM 736 N N . VAL A 1 85 ? -26.524 0.041 11.320 1.00 14.77 85 VAL A N 1
ATOM 737 C CA . VAL A 1 85 ? -26.645 -0.280 12.736 1.00 13.44 85 VAL A CA 1
ATOM 738 C C . VAL A 1 85 ? -25.297 -0.096 13.417 1.00 14.95 85 VAL A C 1
ATOM 739 O O . VAL A 1 85 ? -24.293 -0.633 12.961 1.00 15.24 85 VAL A O 1
ATOM 743 N N A MET A 1 86 ? -25.274 0.656 14.510 0.60 12.76 86 MET A N 1
ATOM 744 N N B MET A 1 86 ? -25.287 0.669 14.507 0.40 12.82 86 MET A N 1
ATOM 745 C CA A MET A 1 86 ? -24.020 0.914 15.206 0.60 12.25 86 MET A CA 1
ATOM 746 C CA B MET A 1 86 ? -24.052 1.021 15.206 0.40 12.96 86 MET A CA 1
ATOM 747 C C A MET A 1 86 ? -24.164 0.855 16.718 0.60 13.05 86 MET A C 1
ATOM 748 C C B MET A 1 86 ? -24.167 0.837 16.716 0.40 12.78 86 MET A C 1
ATOM 749 O O A MET A 1 86 ? -25.267 0.810 17.263 0.60 12.20 86 MET A O 1
ATOM 750 O O B MET A 1 86 ? -25.260 0.688 17.261 0.40 13.25 86 MET A O 1
ATOM 759 N N . GLU A 1 87 ? -23.017 0.863 17.385 1.00 11.03 87 GLU A N 1
ATOM 760 C CA . GLU A 1 87 ? -22.954 0.881 18.834 1.00 12.34 87 GLU A CA 1
ATOM 761 C C . GLU A 1 87 ? -23.727 2.078 19.399 1.00 11.28 87 GLU A C 1
ATOM 762 O O . GLU A 1 87 ? -23.631 3.188 18.867 1.00 13.24 87 GLU A O 1
ATOM 768 N N . TYR A 1 88 ? -24.492 1.857 20.468 1.00 11.44 88 TYR A N 1
ATOM 769 C CA . TYR A 1 88 ? -25.182 2.947 21.162 1.00 10.62 88 TYR A CA 1
ATOM 770 C C . TYR A 1 88 ? -24.283 3.505 22.264 1.00 12.24 88 TYR A C 1
ATOM 771 O O . TYR A 1 88 ? -23.732 2.750 23.067 1.00 15.09 88 TYR A O 1
ATOM 780 N N . CYS A 1 89 ? -24.138 4.827 22.289 1.00 9.41 89 CYS A N 1
ATOM 781 C CA . CYS A 1 89 ? -23.296 5.499 23.274 1.00 10.66 89 CYS A CA 1
ATOM 782 C C . CYS A 1 89 ? -24.166 6.299 24.237 1.00 11.73 89 CYS A C 1
ATOM 783 O O . CYS A 1 89 ? -24.577 7.426 23.935 1.00 11.52 89 CYS A O 1
ATOM 786 N N . GLU A 1 90 ? -24.432 5.716 25.403 1.00 12.21 90 GLU A N 1
ATOM 787 C CA . GLU A 1 90 ? -25.413 6.271 26.335 1.00 11.37 90 GLU A CA 1
ATOM 788 C C . GLU A 1 90 ? -25.067 7.646 26.908 1.00 9.79 90 GLU A C 1
ATOM 789 O O . GLU A 1 90 ? -25.954 8.367 27.365 1.00 14.70 90 GLU A O 1
ATOM 795 N N . GLY A 1 91 ? -23.782 8.000 26.896 1.00 11.51 91 GLY A N 1
ATOM 796 C CA . GLY A 1 91 ? -23.348 9.283 27.416 1.00 12.53 91 GLY A CA 1
ATOM 797 C C . GLY A 1 91 ? -23.536 10.431 26.449 1.00 13.99 91 GLY A C 1
ATOM 798 O O . GLY A 1 91 ? -23.312 11.591 26.804 1.00 13.16 91 GLY A O 1
ATOM 799 N N . GLY A 1 92 ? -23.937 10.111 25.219 1.00 13.07 92 GLY A N 1
ATOM 800 C CA . GLY A 1 92 ? -24.162 11.124 24.202 1.00 12.71 92 GLY A CA 1
ATOM 801 C C . GLY A 1 92 ? -22.884 11.762 23.683 1.00 12.83 92 GLY A C 1
ATOM 802 O O . GLY A 1 92 ? -21.795 11.219 23.856 1.00 14.12 92 GLY A O 1
ATOM 803 N N . ASP A 1 93 ? -23.023 12.930 23.062 1.00 12.69 93 ASP A N 1
ATOM 804 C CA . ASP A 1 93 ? -21.910 13.571 22.369 1.00 13.85 93 ASP A CA 1
ATOM 805 C C . ASP A 1 93 ? -21.240 14.640 23.224 1.00 12.34 93 ASP A C 1
ATOM 806 O O . ASP A 1 93 ? -21.817 15.133 24.196 1.00 12.07 93 ASP A O 1
ATOM 811 N N . LEU A 1 94 ? -20.026 15.026 22.837 1.00 10.32 94 LEU A N 1
ATOM 812 C CA . LEU A 1 94 ? -19.277 16.019 23.598 1.00 10.41 94 LEU A CA 1
ATOM 813 C C . LEU A 1 94 ? -19.771 17.456 23.438 1.00 12.72 94 LEU A C 1
ATOM 814 O O . LEU A 1 94 ? -19.532 18.289 24.310 1.00 13.78 94 LEU A O 1
ATOM 819 N N . ALA A 1 95 ? -20.437 17.759 22.327 1.00 12.20 95 ALA A N 1
ATOM 820 C CA . ALA A 1 95 ? -20.993 19.096 22.164 1.00 14.83 95 ALA A CA 1
ATOM 821 C C . ALA A 1 95 ? -22.033 19.350 23.256 1.00 14.91 95 ALA A C 1
ATOM 822 O O . ALA A 1 95 ? -22.090 20.436 23.840 1.00 17.00 95 ALA A O 1
ATOM 824 N N . SER A 1 96 ? -22.844 18.335 23.543 1.00 13.54 96 SER A N 1
ATOM 825 C CA . SER A 1 96 ? -23.824 18.431 24.616 1.00 14.87 96 SER A CA 1
ATOM 826 C C . SER A 1 96 ? -23.156 18.580 25.981 1.00 15.17 96 SER A C 1
ATOM 827 O O . SER A 1 96 ? -23.647 19.312 26.838 1.00 15.90 96 SER A O 1
ATOM 830 N N . VAL A 1 97 ? -22.031 17.895 26.175 1.00 13.24 97 VAL A N 1
ATOM 831 C CA . VAL A 1 97 ? -21.284 17.989 27.424 1.00 14.03 97 VAL A CA 1
ATOM 832 C C . VAL A 1 97 ? -20.775 19.413 27.636 1.00 14.63 97 VAL A C 1
ATOM 833 O O . VAL A 1 97 ? -20.842 19.956 28.739 1.00 14.85 97 VAL A O 1
ATOM 837 N N . ILE A 1 98 ? -20.278 20.021 26.563 1.00 14.07 98 ILE A N 1
ATOM 838 C CA . ILE A 1 98 ? -19.764 21.386 26.612 1.00 13.12 98 ILE A CA 1
ATOM 839 C C . ILE A 1 98 ? -20.880 22.384 26.914 1.00 20.28 98 ILE A C 1
ATOM 840 O O . ILE A 1 98 ? -20.720 23.275 27.747 1.00 18.39 98 ILE A O 1
ATOM 845 N N . THR A 1 99 ? -22.012 22.216 26.239 1.00 14.87 99 THR A N 1
ATOM 846 C CA . THR A 1 99 ? -23.182 23.059 26.463 1.00 18.03 99 THR A CA 1
ATOM 847 C C . THR A 1 99 ? -23.649 22.969 27.908 1.00 18.40 99 THR A C 1
ATOM 848 O O . THR A 1 99 ? -23.996 23.980 28.523 1.00 21.44 99 THR A O 1
ATOM 852 N N . LYS A 1 100 ? -23.663 21.752 28.441 1.00 19.79 100 LYS A N 1
ATOM 853 C CA . LYS A 1 100 ? -24.060 21.511 29.822 1.00 22.98 100 LYS A CA 1
ATOM 854 C C . LYS A 1 100 ? -23.137 22.259 30.777 1.00 25.86 100 LYS A C 1
ATOM 855 O O . LYS A 1 100 ? -23.595 22.893 31.726 1.00 24.50 100 LYS A O 1
ATOM 861 N N . GLY A 1 101 ? -21.836 22.185 30.516 1.00 19.34 101 GLY A N 1
ATOM 862 C CA . GLY A 1 101 ? -20.856 22.882 31.328 1.00 23.51 101 GLY A CA 1
ATOM 863 C C . GLY A 1 101 ? -21.107 24.377 31.329 1.00 26.62 101 GLY A C 1
ATOM 864 O O . GLY A 1 101 ? -21.010 25.033 32.365 1.00 30.66 101 GLY A O 1
ATOM 865 N N . THR A 1 102 ? -21.431 24.917 30.158 1.00 24.75 102 THR A N 1
ATOM 866 C CA . THR A 1 102 ? -21.706 26.341 30.020 1.00 27.71 102 THR A CA 1
ATOM 867 C C . THR A 1 102 ? -22.962 26.752 30.788 1.00 30.01 102 THR A C 1
ATOM 868 O O . THR A 1 102 ? -22.946 27.725 31.542 1.00 29.65 102 THR A O 1
ATOM 872 N N . LYS A 1 103 ? -24.048 26.009 30.601 1.00 28.50 103 LYS A N 1
ATOM 873 C CA . LYS A 1 103 ? -25.312 26.354 31.248 1.00 37.39 103 LYS A CA 1
ATOM 874 C C . LYS A 1 103 ? -25.231 26.219 32.765 1.00 44.86 103 LYS A C 1
ATOM 875 O O . LYS A 1 103 ? -25.677 27.099 33.505 1.00 42.79 103 LYS A O 1
ATOM 878 N N . GLU A 1 104 ? -24.660 25.111 33.224 1.00 43.56 104 GLU A N 1
ATOM 879 C CA . GLU A 1 104 ? -24.568 24.837 34.651 1.00 43.45 104 GLU A CA 1
ATOM 880 C C . GLU A 1 104 ? -23.365 25.546 35.274 1.00 41.60 104 GLU A C 1
ATOM 881 O O . GLU A 1 104 ? -23.074 25.374 36.458 1.00 46.27 104 GLU A O 1
ATOM 887 N N . ARG A 1 105 ? -22.686 26.356 34.465 1.00 36.96 105 ARG A N 1
ATOM 888 C CA . ARG A 1 105 ? -21.534 27.140 34.912 1.00 37.92 105 ARG A CA 1
ATOM 889 C C . ARG A 1 105 ? -20.512 26.292 35.668 1.00 40.71 105 ARG A C 1
ATOM 890 O O . ARG A 1 105 ? -20.018 26.689 36.726 1.00 43.17 105 ARG A O 1
ATOM 894 N N . GLN A 1 106 ? -20.194 25.128 35.109 1.00 33.37 106 GLN A N 1
ATOM 895 C CA A GLN A 1 106 ? -19.266 24.196 35.737 0.50 34.75 106 GLN A CA 1
ATOM 896 C CA B GLN A 1 106 ? -19.261 24.202 35.739 0.50 34.74 106 GLN A CA 1
ATOM 897 C C . GLN A 1 106 ? -18.231 23.688 34.738 1.00 29.70 106 GLN A C 1
ATOM 898 O O . GLN A 1 106 ? -18.580 23.022 33.761 1.00 27.91 106 GLN A O 1
ATOM 909 N N . TYR A 1 107 ? -16.962 24.002 34.982 1.00 23.49 107 TYR A N 1
ATOM 910 C CA . TYR A 1 107 ? -15.887 23.494 34.131 1.00 21.58 107 TYR A CA 1
ATOM 911 C C . TYR A 1 107 ? -15.734 21.980 34.328 1.00 22.87 107 TYR A C 1
ATOM 912 O O . TYR A 1 107 ? -16.052 21.436 35.386 1.00 23.09 107 TYR A O 1
ATOM 921 N N . LEU A 1 108 ? -15.230 21.310 33.301 1.00 15.64 108 LEU A N 1
ATOM 922 C CA . LEU A 1 108 ? -15.068 19.862 33.314 1.00 12.21 108 LEU A CA 1
ATOM 923 C C . LEU A 1 108 ? -13.787 19.461 34.054 1.00 11.86 108 LEU A C 1
ATOM 924 O O . LEU A 1 108 ? -12.800 20.200 34.032 1.00 14.48 108 LEU A O 1
ATOM 929 N N . ASP A 1 109 ? -13.803 18.287 34.694 1.00 12.76 109 ASP A N 1
ATOM 930 C CA . ASP A 1 109 ? -12.627 17.780 35.414 1.00 14.10 109 ASP A CA 1
ATOM 931 C C . ASP A 1 109 ? -11.438 17.584 34.480 1.00 11.40 109 ASP A C 1
ATOM 932 O O . ASP A 1 109 ? -11.601 17.094 33.360 1.00 12.58 109 ASP A O 1
ATOM 937 N N . GLU A 1 110 ? -10.243 17.933 34.948 1.00 10.88 110 GLU A N 1
ATOM 938 C CA . GLU A 1 110 ? -9.028 17.640 34.196 1.00 9.49 110 GLU A CA 1
ATOM 939 C C . GLU A 1 110 ? -8.943 16.143 33.864 1.00 8.81 110 GLU A C 1
ATOM 940 O O . GLU A 1 110 ? -8.507 15.760 32.774 1.00 10.50 110 GLU A O 1
ATOM 946 N N . GLU A 1 111 ? -9.373 15.297 34.797 1.00 10.74 111 GLU A N 1
ATOM 947 C CA . GLU A 1 111 ? -9.352 13.850 34.551 1.00 9.05 111 GLU A CA 1
ATOM 948 C C . GLU A 1 111 ? -10.181 13.459 33.340 1.00 10.63 111 GLU A C 1
ATOM 949 O O . GLU A 1 111 ? -9.796 12.571 32.573 1.00 10.18 111 GLU A O 1
ATOM 955 N N . PHE A 1 112 ? -11.317 14.121 33.165 1.00 9.74 112 PHE A N 1
ATOM 956 C CA . PHE A 1 112 ? -12.148 13.875 31.995 1.00 9.70 112 PHE A CA 1
ATOM 957 C C . PHE A 1 112 ? -11.441 14.318 30.714 1.00 9.57 112 PHE A C 1
ATOM 958 O O . PHE A 1 112 ? -11.440 13.603 29.709 1.00 8.40 112 PHE A O 1
ATOM 966 N N . VAL A 1 113 ? -10.838 15.499 30.747 1.00 8.61 113 VAL A N 1
ATOM 967 C CA . VAL A 1 113 ? -10.097 15.979 29.584 1.00 9.81 113 VAL A CA 1
ATOM 968 C C . VAL A 1 113 ? -8.962 15.008 29.220 1.00 9.36 113 VAL A C 1
ATOM 969 O O . VAL A 1 113 ? -8.730 14.723 28.039 1.00 7.71 113 VAL A O 1
ATOM 973 N N . LEU A 1 114 ? -8.269 14.478 30.228 1.00 8.82 114 LEU A N 1
ATOM 974 C CA . LEU A 1 114 ? -7.210 13.498 29.969 1.00 8.40 114 LEU A CA 1
ATOM 975 C C . LEU A 1 114 ? -7.736 12.197 29.352 1.00 8.51 114 LEU A C 1
ATOM 976 O O . LEU A 1 114 ? -7.062 11.587 28.521 1.00 8.12 114 LEU A O 1
ATOM 981 N N . ARG A 1 115 ? -8.931 11.772 29.757 1.00 8.45 115 ARG A N 1
ATOM 982 C CA . ARG A 1 115 ? -9.565 10.609 29.143 1.00 8.74 115 ARG A CA 1
ATOM 983 C C . ARG A 1 115 ? -9.825 10.843 27.660 1.00 7.84 115 ARG A C 1
ATOM 984 O O . ARG A 1 115 ? -9.516 9.996 26.811 1.00 8.98 115 ARG A O 1
ATOM 992 N N . VAL A 1 116 ? -10.385 12.005 27.342 1.00 7.86 116 VAL A N 1
ATOM 993 C CA . VAL A 1 116 ? -10.654 12.337 25.955 1.00 8.22 116 VAL A CA 1
ATOM 994 C C . VAL A 1 116 ? -9.362 12.420 25.145 1.00 6.71 116 VAL A C 1
ATOM 995 O O . VAL A 1 116 ? -9.276 11.873 24.046 1.00 8.44 116 VAL A O 1
ATOM 999 N N . MET A 1 117 ? -8.354 13.097 25.682 1.00 7.95 117 MET A N 1
ATOM 1000 C CA . MET A 1 117 ? -7.080 13.217 24.982 1.00 7.26 117 MET A CA 1
ATOM 1001 C C . MET A 1 117 ? -6.482 11.841 24.689 1.00 7.80 117 MET A C 1
ATOM 1002 O O . MET A 1 117 ? -6.052 11.554 23.568 1.00 8.67 117 MET A O 1
ATOM 1007 N N . THR A 1 118 ? -6.459 10.982 25.704 1.00 8.08 118 THR A N 1
ATOM 1008 C CA . THR A 1 118 ? -5.853 9.662 25.565 1.00 8.15 118 THR A CA 1
ATOM 1009 C C . THR A 1 118 ? -6.607 8.823 24.544 1.00 9.26 118 THR A C 1
ATOM 1010 O O . THR A 1 118 ? -6.026 8.291 23.596 1.00 8.36 118 THR A O 1
ATOM 1014 N N . GLN A 1 119 ? -7.915 8.724 24.739 1.00 6.84 119 GLN A N 1
ATOM 1015 C CA . GLN A 1 119 ? -8.727 7.816 23.947 1.00 8.03 119 GLN A CA 1
ATOM 1016 C C . GLN A 1 119 ? -8.924 8.289 22.505 1.00 8.88 119 GLN A C 1
ATOM 1017 O O . GLN A 1 119 ? -8.882 7.477 21.581 1.00 8.67 119 GLN A O 1
ATOM 1023 N N . LEU A 1 120 ? -9.084 9.595 22.295 1.00 8.66 120 LEU A N 1
ATOM 1024 C CA . LEU A 1 120 ? -9.171 10.101 20.926 1.00 10.17 120 LEU A CA 1
ATOM 1025 C C . LEU A 1 120 ? -7.830 10.033 20.200 1.00 9.90 120 LEU A C 1
ATOM 1026 O O . LEU A 1 120 ? -7.787 9.810 18.993 1.00 10.70 120 LEU A O 1
ATOM 1031 N N . THR A 1 121 ? -6.730 10.242 20.916 1.00 7.58 121 THR A N 1
ATOM 1032 C CA . THR A 1 121 ? -5.426 10.082 20.280 1.00 9.08 121 THR A CA 1
ATOM 1033 C C . THR A 1 121 ? -5.283 8.657 19.755 1.00 9.54 121 THR A C 1
ATOM 1034 O O . THR A 1 121 ? -4.784 8.441 18.652 1.00 10.98 121 THR A O 1
ATOM 1038 N N . LEU A 1 122 ? -5.741 7.687 20.539 1.00 9.32 122 LEU A N 1
ATOM 1039 C CA . LEU A 1 122 ? -5.694 6.292 20.102 1.00 10.12 122 LEU A CA 1
ATOM 1040 C C . LEU A 1 122 ? -6.625 6.005 18.920 1.00 9.54 122 LEU A C 1
ATOM 1041 O O . LEU A 1 122 ? -6.271 5.237 18.021 1.00 10.97 122 LEU A O 1
ATOM 1046 N N . ALA A 1 123 ? -7.799 6.626 18.917 1.00 8.44 123 ALA A N 1
ATOM 1047 C CA . ALA A 1 123 ? -8.700 6.523 17.772 1.00 9.34 123 ALA A CA 1
ATOM 1048 C C . ALA A 1 123 ? -8.013 7.060 16.523 1.00 10.32 123 ALA A C 1
ATOM 1049 O O . ALA A 1 123 ? -8.056 6.430 15.465 1.00 11.16 123 ALA A O 1
ATOM 1051 N N . LEU A 1 124 ? -7.365 8.222 16.647 1.00 10.64 124 LEU A N 1
ATOM 1052 C CA . LEU A 1 124 ? -6.645 8.803 15.515 1.00 10.09 124 LEU A CA 1
ATOM 1053 C C . LEU A 1 124 ? -5.504 7.904 15.042 1.00 12.50 124 LEU A C 1
ATOM 1054 O O . LEU A 1 124 ? -5.296 7.744 13.845 1.00 15.02 124 LEU A O 1
ATOM 1059 N N . LYS A 1 125 ? -4.759 7.337 15.985 1.00 10.66 125 LYS A N 1
ATOM 1060 C CA . LYS A 1 125 ? -3.685 6.407 15.650 1.00 10.99 125 LYS A CA 1
ATOM 1061 C C . LYS A 1 125 ? -4.205 5.295 14.734 1.00 13.17 125 LYS A C 1
ATOM 1062 O O . LYS A 1 125 ? -3.576 4.958 13.733 1.00 15.66 125 LYS A O 1
ATOM 1068 N N . GLU A 1 126 ? -5.360 4.734 15.075 1.00 12.77 126 GLU A N 1
ATOM 1069 C CA . GLU A 1 126 ? -5.962 3.683 14.258 1.00 15.32 126 GLU A CA 1
ATOM 1070 C C . GLU A 1 126 ? -6.405 4.210 12.895 1.00 16.45 126 GLU A C 1
ATOM 1071 O O . GLU A 1 126 ? -6.190 3.549 11.884 1.00 16.65 126 GLU A O 1
ATOM 1077 N N . CYS A 1 127 ? -7.006 5.401 12.860 1.00 14.49 127 CYS A N 1
ATOM 1078 C CA . CYS A 1 127 ? -7.378 6.014 11.585 1.00 15.66 127 CYS A CA 1
ATOM 1079 C C . CYS A 1 127 ? -6.165 6.199 10.682 1.00 20.76 127 CYS A C 1
ATOM 1080 O O . CYS A 1 127 ? -6.234 5.957 9.476 1.00 18.83 127 CYS A O 1
ATOM 1083 N N . HIS A 1 128 ? -5.053 6.629 11.267 1.00 14.60 128 HIS A N 1
ATOM 1084 C CA . HIS A 1 128 ? -3.834 6.856 10.497 1.00 17.41 128 HIS A CA 1
ATOM 1085 C C . HIS A 1 128 ? -3.242 5.551 9.969 1.00 18.34 128 HIS A C 1
ATOM 1086 O O . HIS A 1 128 ? -2.723 5.505 8.850 1.00 22.65 128 HIS A O 1
ATOM 1093 N N . ARG A 1 129 ? -3.328 4.499 10.775 1.00 22.40 129 ARG A N 1
ATOM 1094 C CA . ARG A 1 129 ? -2.822 3.193 10.375 1.00 22.33 129 ARG A CA 1
ATOM 1095 C C . ARG A 1 129 ? -3.572 2.704 9.140 1.00 28.87 129 ARG A C 1
ATOM 1096 O O . ARG A 1 129 ? -2.969 2.193 8.195 1.00 31.05 129 ARG A O 1
ATOM 1104 N N . ARG A 1 130 ? -4.891 2.874 9.151 1.00 28.13 130 ARG A N 1
ATOM 1105 C CA . ARG A 1 130 ? -5.739 2.421 8.050 1.00 33.51 130 ARG A CA 1
ATOM 1106 C C . ARG A 1 130 ? -5.542 3.247 6.780 1.00 40.85 130 ARG A C 1
ATOM 1107 O O . ARG A 1 130 ? -5.637 2.723 5.669 1.00 50.26 130 ARG A O 1
ATOM 1111 N N . SER A 1 131 ? -5.271 4.538 6.946 1.00 38.23 131 SER A N 1
ATOM 1112 C CA . SER A 1 131 ? -5.030 5.415 5.806 1.00 43.47 131 SER A CA 1
ATOM 1113 C C . SER A 1 131 ? -3.746 5.026 5.083 1.00 44.44 131 SER A C 1
ATOM 1114 O O . SER A 1 131 ? -3.660 5.128 3.860 1.00 53.48 131 SER A O 1
ATOM 1117 N N . LEU A 1 138 ? -9.808 8.110 4.175 1.00 49.11 138 LEU A N 1
ATOM 1118 C CA . LEU A 1 138 ? -10.533 7.848 5.413 1.00 45.51 138 LEU A CA 1
ATOM 1119 C C . LEU A 1 138 ? -10.971 9.154 6.067 1.00 49.71 138 LEU A C 1
ATOM 1120 O O . LEU A 1 138 ? -10.191 9.800 6.766 1.00 55.70 138 LEU A O 1
ATOM 1125 N N . HIS A 1 139 ? -12.222 9.537 5.836 1.00 45.01 139 HIS A N 1
ATOM 1126 C CA . HIS A 1 139 ? -12.757 10.780 6.383 1.00 40.53 139 HIS A CA 1
ATOM 1127 C C . HIS A 1 139 ? -13.002 10.674 7.882 1.00 41.47 139 HIS A C 1
ATOM 1128 O O . HIS A 1 139 ? -13.632 9.726 8.350 1.00 45.37 139 HIS A O 1
ATOM 1135 N N . ARG A 1 140 ? -12.497 11.647 8.633 1.00 39.38 140 ARG A N 1
ATOM 1136 C CA . ARG A 1 140 ? -12.815 11.751 10.053 1.00 34.89 140 ARG A CA 1
ATOM 1137 C C . ARG A 1 140 ? -13.098 13.201 10.447 1.00 35.83 140 ARG A C 1
ATOM 1138 O O . ARG A 1 140 ? -12.586 14.141 9.834 1.00 38.59 140 ARG A O 1
ATOM 1146 N N . ASP A 1 141 ? -13.929 13.368 11.470 1.00 28.63 141 ASP A N 1
ATOM 1147 C CA . ASP A 1 141 ? -14.376 14.684 11.912 1.00 32.98 141 ASP A CA 1
ATOM 1148 C C . ASP A 1 141 ? -14.326 14.748 13.435 1.00 29.51 141 ASP A C 1
ATOM 1149 O O . ASP A 1 141 ? -15.098 14.072 14.112 1.00 26.23 141 ASP A O 1
ATOM 1154 N N . LEU A 1 142 ? -13.421 15.573 13.963 1.00 29.42 142 LEU A N 1
ATOM 1155 C CA A LEU A 1 142 ? -13.165 15.622 15.402 0.50 27.50 142 LEU A CA 1
ATOM 1156 C CA B LEU A 1 142 ? -13.153 15.623 15.398 0.50 27.59 142 LEU A CA 1
ATOM 1157 C C . LEU A 1 142 ? -13.995 16.648 16.163 1.00 25.37 142 LEU A C 1
ATOM 1158 O O . LEU A 1 142 ? -13.730 16.919 17.340 1.00 26.93 142 LEU A O 1
ATOM 1167 N N . LYS A 1 143 ? -14.997 17.222 15.514 1.00 19.27 143 LYS A N 1
ATOM 1168 C CA . LYS A 1 143 ? -15.830 18.193 16.212 1.00 18.43 143 LYS A CA 1
ATOM 1169 C C . LYS A 1 143 ? -16.496 17.503 17.398 1.00 16.12 143 LYS A C 1
ATOM 1170 O O . LYS A 1 143 ? -16.730 16.292 17.366 1.00 15.10 143 LYS A O 1
ATOM 1176 N N . PRO A 1 144 ? -16.790 18.263 18.460 1.00 17.04 144 PRO A N 1
ATOM 1177 C CA . PRO A 1 144 ? -17.372 17.684 19.676 1.00 15.50 144 PRO A CA 1
ATOM 1178 C C . PRO A 1 144 ? -18.654 16.892 19.401 1.00 13.57 144 PRO A C 1
ATOM 1179 O O . PRO A 1 144 ? -18.898 15.873 20.043 1.00 12.56 144 PRO A O 1
ATOM 1183 N N . ALA A 1 145 ? -19.461 17.345 18.444 1.00 15.13 145 ALA A N 1
ATOM 1184 C CA . ALA A 1 145 ? -20.718 16.680 18.153 1.00 14.96 145 ALA A CA 1
ATOM 1185 C C . ALA A 1 145 ? -20.504 15.290 17.567 1.00 14.70 145 ALA A C 1
ATOM 1186 O O . ALA A 1 145 ? -21.444 14.506 17.459 1.00 18.26 145 ALA A O 1
ATOM 1188 N N . ASN A 1 146 ? -19.270 14.987 17.174 1.00 13.00 146 ASN A N 1
ATOM 1189 C CA . ASN A 1 146 ? -18.982 13.677 16.612 1.00 11.11 146 ASN A CA 1
ATOM 1190 C C . ASN A 1 146 ? -18.089 12.822 17.504 1.00 9.38 146 ASN A C 1
ATOM 1191 O O . ASN A 1 146 ? -17.469 11.876 17.038 1.00 13.42 146 ASN A O 1
ATOM 1196 N N . VAL A 1 147 ? -18.020 13.171 18.781 1.00 9.97 147 VAL A N 1
ATOM 1197 C CA . VAL A 1 147 ? -17.291 12.365 19.749 1.00 9.42 147 VAL A CA 1
ATOM 1198 C C . VAL A 1 147 ? -18.263 11.958 20.840 1.00 11.71 147 VAL A C 1
ATOM 1199 O O . VAL A 1 147 ? -19.007 12.792 21.361 1.00 12.09 147 VAL A O 1
ATOM 1203 N N . PHE A 1 148 ? -18.265 10.670 21.171 1.00 9.30 148 PHE A N 1
ATOM 1204 C CA . PHE A 1 148 ? -19.301 10.099 22.023 1.00 8.43 148 PHE A CA 1
ATOM 1205 C C . PHE A 1 148 ? -18.759 9.437 23.277 1.00 8.61 148 PHE A C 1
ATOM 1206 O O . PHE A 1 148 ? -17.591 9.047 23.343 1.00 10.33 148 PHE A O 1
ATOM 1214 N N . LEU A 1 149 ? -19.632 9.305 24.268 1.00 8.51 149 LEU A N 1
ATOM 1215 C CA . LEU A 1 149 ? -19.294 8.678 25.531 1.00 11.22 149 LEU A CA 1
ATOM 1216 C C . LEU A 1 149 ? -20.211 7.488 25.739 1.00 8.38 149 LEU A C 1
ATOM 1217 O O . LEU A 1 149 ? -21.414 7.584 25.500 1.00 11.16 149 LEU A O 1
ATOM 1222 N N . ASP A 1 150 ? -19.642 6.365 26.165 1.00 9.47 150 ASP A N 1
ATOM 1223 C CA . ASP A 1 150 ? -20.466 5.237 26.580 1.00 10.61 150 ASP A CA 1
ATOM 1224 C C . ASP A 1 150 ? -20.754 5.358 28.078 1.00 10.54 150 ASP A C 1
ATOM 1225 O O . ASP A 1 150 ? -20.623 6.438 28.657 1.00 13.18 150 ASP A O 1
ATOM 1230 N N . GLY A 1 151 ? -21.182 4.270 28.703 1.00 12.48 151 GLY A N 1
ATOM 1231 C CA . GLY A 1 151 ? -21.555 4.342 30.103 1.00 14.26 151 GLY A CA 1
ATOM 1232 C C . GLY A 1 151 ? -20.446 3.943 31.060 1.00 12.97 151 GLY A C 1
ATOM 1233 O O . GLY A 1 151 ? -20.689 3.802 32.255 1.00 14.74 151 GLY A O 1
ATOM 1234 N N . LYS A 1 152 ? -19.231 3.784 30.540 1.00 10.91 152 LYS A N 1
ATOM 1235 C CA A LYS A 1 152 ? -18.108 3.295 31.336 0.50 10.09 152 LYS A CA 1
ATOM 1236 C CA B LYS A 1 152 ? -18.113 3.303 31.348 0.50 10.03 152 LYS A CA 1
ATOM 1237 C C . LYS A 1 152 ? -16.880 4.205 31.252 1.00 9.91 152 LYS A C 1
ATOM 1238 O O . LYS A 1 152 ? -15.740 3.748 31.405 1.00 11.58 152 LYS A O 1
ATOM 1249 N N . GLN A 1 153 ? -17.118 5.486 31.010 1.00 11.93 153 GLN A N 1
ATOM 1250 C CA . GLN A 1 153 ? -16.055 6.480 30.862 1.00 11.44 153 GLN A CA 1
ATOM 1251 C C . GLN A 1 153 ? -15.197 6.290 29.619 1.00 12.59 153 GLN A C 1
ATOM 1252 O O . GLN A 1 153 ? -14.074 6.807 29.545 1.00 16.08 153 GLN A O 1
ATOM 1258 N N . ASN A 1 154 ? -15.715 5.555 28.643 1.00 10.66 154 ASN A N 1
ATOM 1259 C CA . ASN A 1 154 ? -15.009 5.401 27.381 1.00 9.55 154 ASN A CA 1
ATOM 1260 C C . ASN A 1 154 ? -15.437 6.427 26.343 1.00 9.79 154 ASN A C 1
ATOM 1261 O O . ASN A 1 154 ? -16.605 6.837 26.285 1.00 12.42 154 ASN A O 1
ATOM 1266 N N . VAL A 1 155 ? -14.468 6.845 25.540 1.00 7.08 155 VAL A N 1
ATOM 1267 C CA . VAL A 1 155 ? -14.657 7.898 24.561 1.00 9.03 155 VAL A CA 1
ATOM 1268 C C . VAL A 1 155 ? -14.501 7.309 23.175 1.00 9.75 155 VAL A C 1
ATOM 1269 O O . VAL A 1 155 ? -13.538 6.591 22.906 1.00 12.25 155 VAL A O 1
ATOM 1273 N N . LYS A 1 156 ? -15.450 7.596 22.290 1.00 9.82 156 LYS A N 1
ATOM 1274 C CA . LYS A 1 156 ? -15.430 7.010 20.957 1.00 9.92 156 LYS A CA 1
ATOM 1275 C C . LYS A 1 156 ? -15.600 8.048 19.861 1.00 11.94 156 LYS A C 1
ATOM 1276 O O . LYS A 1 156 ? -16.498 8.886 19.927 1.00 12.50 156 LYS A O 1
ATOM 1282 N N . LEU A 1 157 ? -14.732 7.979 18.859 1.00 9.47 157 LEU A N 1
ATOM 1283 C CA . LEU A 1 157 ? -14.865 8.807 17.668 1.00 11.95 157 LEU A CA 1
ATOM 1284 C C . LEU A 1 157 ? -16.028 8.301 16.822 1.00 14.26 157 LEU A C 1
ATOM 1285 O O . LEU A 1 157 ? -16.101 7.116 16.488 1.00 14.85 157 LEU A O 1
ATOM 1290 N N . GLY A 1 158 ? -16.950 9.201 16.500 1.00 12.16 158 GLY A N 1
ATOM 1291 C CA . GLY A 1 158 ? -18.142 8.826 15.765 1.00 15.69 158 GLY A CA 1
ATOM 1292 C C . GLY A 1 158 ? -17.885 8.676 14.283 1.00 22.60 158 GLY A C 1
ATOM 1293 O O . GLY A 1 158 ? -16.864 9.127 13.769 1.00 26.17 158 GLY A O 1
ATOM 1294 N N . ASP A 1 159 ? -18.823 8.037 13.592 1.00 27.53 159 ASP A N 1
ATOM 1295 C CA . ASP A 1 159 ? -18.722 7.865 12.152 1.00 28.85 159 ASP A CA 1
ATOM 1296 C C . ASP A 1 159 ? -18.731 9.223 11.463 1.00 30.46 159 ASP A C 1
ATOM 1297 O O . ASP A 1 159 ? -19.369 10.166 11.936 1.00 29.29 159 ASP A O 1
ATOM 1302 N N . PHE A 1 160 ? -18.030 9.314 10.340 1.00 27.63 160 PHE A N 1
ATOM 1303 C CA . PHE A 1 160 ? -18.013 10.542 9.554 1.00 33.58 160 PHE A CA 1
ATOM 1304 C C . PHE A 1 160 ? -19.393 10.867 8.983 1.00 32.30 160 PHE A C 1
ATOM 1305 O O . PHE A 1 160 ? -19.801 12.030 8.935 1.00 32.90 160 PHE A O 1
ATOM 1313 N N . GLY A 1 161 ? -20.106 9.829 8.557 1.00 24.14 161 GLY A N 1
ATOM 1314 C CA . GLY A 1 161 ? -21.380 9.991 7.882 1.00 26.20 161 GLY A CA 1
ATOM 1315 C C . GLY A 1 161 ? -21.268 9.552 6.434 1.00 33.81 161 GLY A C 1
ATOM 1316 O O . GLY A 1 161 ? -20.620 10.212 5.621 1.00 31.66 161 GLY A O 1
ATOM 1317 N N . LEU A 1 162 ? -21.896 8.426 6.111 1.00 37.77 162 LEU A N 1
ATOM 1318 C CA . LEU A 1 162 ? -21.821 7.872 4.764 1.00 41.35 162 LEU A CA 1
ATOM 1319 C C . LEU A 1 162 ? -22.269 8.874 3.710 1.00 36.09 162 LEU A C 1
ATOM 1320 O O . LEU A 1 162 ? -21.581 9.084 2.714 1.00 37.80 162 LEU A O 1
ATOM 1325 N N . ALA A 1 163 ? -23.429 9.481 3.931 1.00 42.45 163 ALA A N 1
ATOM 1326 C CA . ALA A 1 163 ? -23.965 10.466 2.997 1.00 50.84 163 ALA A CA 1
ATOM 1327 C C . ALA A 1 163 ? -23.051 11.683 2.916 1.00 55.20 163 ALA A C 1
ATOM 1328 O O . ALA A 1 163 ? -22.995 12.366 1.892 1.00 53.15 163 ALA A O 1
ATOM 1330 N N . ARG A 1 164 ? -22.337 11.945 4.006 1.00 51.41 164 ARG A N 1
ATOM 1331 C CA . ARG A 1 164 ? -21.456 13.103 4.095 1.00 57.99 164 ARG A CA 1
ATOM 1332 C C . ARG A 1 164 ? -20.220 12.927 3.213 1.00 65.42 164 ARG A C 1
ATOM 1333 O O . ARG A 1 164 ? -19.790 13.866 2.543 1.00 65.65 164 ARG A O 1
ATOM 1341 N N . ILE A 1 165 ? -19.659 11.720 3.214 1.00 65.87 165 ILE A N 1
ATOM 1342 C CA . ILE A 1 165 ? -18.580 11.368 2.293 1.00 60.66 165 ILE A CA 1
ATOM 1343 C C . ILE A 1 165 ? -19.083 11.506 0.860 1.00 63.95 165 ILE A C 1
ATOM 1344 O O . ILE A 1 165 ? -18.306 11.694 -0.078 1.00 65.70 165 ILE A O 1
ATOM 1349 N N . LEU A 1 166 ? -20.400 11.420 0.711 1.00 62.25 166 LEU A N 1
ATOM 1350 C CA . LEU A 1 166 ? -21.050 11.407 -0.590 1.00 63.45 166 LEU A CA 1
ATOM 1351 C C . LEU A 1 166 ? -21.297 12.831 -1.083 1.00 63.77 166 LEU A C 1
ATOM 1352 O O . LEU A 1 166 ? -20.754 13.250 -2.106 1.00 66.36 166 LEU A O 1
ATOM 1357 N N . THR A 1 170 ? -27.715 18.884 1.125 1.00 73.34 170 THR A N 1
ATOM 1358 C CA . THR A 1 170 ? -27.470 19.032 2.554 1.00 69.16 170 THR A CA 1
ATOM 1359 C C . THR A 1 170 ? -25.991 19.263 2.847 1.00 67.17 170 THR A C 1
ATOM 1360 O O . THR A 1 170 ? -25.639 20.064 3.714 1.00 67.13 170 THR A O 1
ATOM 1364 N N . SER A 1 171 ? -25.128 18.558 2.123 1.00 63.93 171 SER A N 1
ATOM 1365 C CA . SER A 1 171 ? -23.689 18.720 2.299 1.00 65.07 171 SER A CA 1
ATOM 1366 C C . SER A 1 171 ? -23.223 20.117 1.891 1.00 62.91 171 SER A C 1
ATOM 1367 O O . SER A 1 171 ? -22.213 20.607 2.390 1.00 60.88 171 SER A O 1
ATOM 1370 N N . PHE A 1 172 ? -23.963 20.755 0.988 1.00 60.13 172 PHE A N 1
ATOM 1371 C CA . PHE A 1 172 ? -23.687 22.140 0.617 1.00 55.28 172 PHE A CA 1
ATOM 1372 C C . PHE A 1 172 ? -24.170 23.092 1.702 1.00 57.08 172 PHE A C 1
ATOM 1373 O O . PHE A 1 172 ? -23.538 24.113 1.971 1.00 62.95 172 PHE A O 1
ATOM 1381 N N . ALA A 1 173 ? -25.293 22.746 2.323 1.00 57.49 173 ALA A N 1
ATOM 1382 C CA . ALA A 1 173 ? -25.896 23.570 3.367 1.00 60.34 173 ALA A CA 1
ATOM 1383 C C . ALA A 1 173 ? -24.941 23.868 4.525 1.00 62.99 173 ALA A C 1
ATOM 1384 O O . ALA A 1 173 ? -24.677 25.029 4.831 1.00 57.55 173 ALA A O 1
ATOM 1386 N N . LYS A 1 174 ? -24.424 22.827 5.170 1.00 66.11 174 LYS A N 1
ATOM 1387 C CA . LYS A 1 174 ? -23.555 23.041 6.329 1.00 64.11 174 LYS A CA 1
ATOM 1388 C C . LYS A 1 174 ? -22.062 23.154 6.020 1.00 57.52 174 LYS A C 1
ATOM 1389 O O . LYS A 1 174 ? -21.289 23.636 6.850 1.00 50.94 174 LYS A O 1
ATOM 1395 N N . THR A 1 175 ? -21.657 22.715 4.834 1.00 58.90 175 THR A N 1
ATOM 1396 C CA . THR A 1 175 ? -20.316 23.025 4.362 1.00 60.98 175 THR A CA 1
ATOM 1397 C C . THR A 1 175 ? -20.263 24.532 4.175 1.00 61.49 175 THR A C 1
ATOM 1398 O O . THR A 1 175 ? -19.215 25.158 4.334 1.00 63.25 175 THR A O 1
ATOM 1402 N N . PHE A 1 176 ? -21.415 25.110 3.851 1.00 57.60 176 PHE A N 1
ATOM 1403 C CA . PHE A 1 176 ? -21.527 26.550 3.681 1.00 55.11 176 PHE A CA 1
ATOM 1404 C C . PHE A 1 176 ? -21.754 27.248 5.021 1.00 55.26 176 PHE A C 1
ATOM 1405 O O . PHE A 1 176 ? -20.838 27.846 5.579 1.00 63.01 176 PHE A O 1
ATOM 1413 N N . VAL A 1 177 ? -22.972 27.149 5.544 1.00 47.55 177 VAL A N 1
ATOM 1414 C CA . VAL A 1 177 ? -23.368 27.908 6.729 1.00 40.27 177 VAL A CA 1
ATOM 1415 C C . VAL A 1 177 ? -22.398 27.795 7.912 1.00 37.42 177 VAL A C 1
ATOM 1416 O O . VAL A 1 177 ? -22.041 28.800 8.522 1.00 29.73 177 VAL A O 1
ATOM 1420 N N . GLY A 1 178 ? -21.969 26.577 8.227 1.00 40.29 178 GLY A N 1
ATOM 1421 C CA . GLY A 1 178 ? -21.131 26.341 9.393 1.00 39.90 178 GLY A CA 1
ATOM 1422 C C . GLY A 1 178 ? -19.806 27.087 9.416 1.00 35.99 178 GLY A C 1
ATOM 1423 O O . GLY A 1 178 ? -19.219 27.377 8.373 1.00 38.63 178 GLY A O 1
ATOM 1424 N N . THR A 1 179 ? -19.338 27.402 10.621 1.00 30.09 179 THR A N 1
ATOM 1425 C CA . THR A 1 179 ? -18.035 28.037 10.809 1.00 30.17 179 THR A CA 1
ATOM 1426 C C . THR A 1 179 ? -17.001 26.973 11.164 1.00 27.72 179 THR A C 1
ATOM 1427 O O . THR A 1 179 ? -17.185 26.232 12.126 1.00 24.67 179 THR A O 1
ATOM 1431 N N . PRO A 1 180 ? -15.906 26.900 10.389 1.00 28.47 180 PRO A N 1
ATOM 1432 C CA . PRO A 1 180 ? -14.903 25.832 10.500 1.00 23.33 180 PRO A CA 1
ATOM 1433 C C . PRO A 1 180 ? -13.916 26.082 11.636 1.00 20.26 180 PRO A C 1
ATOM 1434 O O . PRO A 1 180 ? -12.727 26.289 11.378 1.00 23.81 180 PRO A O 1
ATOM 1438 N N . TYR A 1 181 ? -14.401 26.044 12.872 1.00 18.60 181 TYR A N 1
ATOM 1439 C CA . TYR A 1 181 ? -13.579 26.380 14.039 1.00 16.83 181 TYR A CA 1
ATOM 1440 C C . TYR A 1 181 ? -12.279 25.584 14.175 1.00 19.44 181 TYR A C 1
ATOM 1441 O O . TYR A 1 181 ? -11.295 26.098 14.706 1.00 18.48 181 TYR A O 1
ATOM 1450 N N . TYR A 1 182 ? -12.272 24.334 13.719 1.00 18.17 182 TYR A N 1
ATOM 1451 C CA . TYR A 1 182 ? -11.143 23.441 13.991 1.00 20.36 182 TYR A CA 1
ATOM 1452 C C . TYR A 1 182 ? -10.167 23.256 12.830 1.00 22.04 182 TYR A C 1
ATOM 1453 O O . TYR A 1 182 ? -9.262 22.423 12.909 1.00 22.43 182 TYR A O 1
ATOM 1462 N N A MET A 1 183 ? -10.345 24.019 11.759 0.50 22.24 183 MET A N 1
ATOM 1463 N N B MET A 1 183 ? -10.351 24.028 11.763 0.50 22.23 183 MET A N 1
ATOM 1464 C CA A MET A 1 183 ? -9.511 23.838 10.577 0.50 24.38 183 MET A CA 1
ATOM 1465 C CA B MET A 1 183 ? -9.514 23.901 10.574 0.50 24.88 183 MET A CA 1
ATOM 1466 C C A MET A 1 183 ? -8.104 24.396 10.763 0.50 21.65 183 MET A C 1
ATOM 1467 C C B MET A 1 183 ? -8.093 24.377 10.850 0.50 22.03 183 MET A C 1
ATOM 1468 O O A MET A 1 183 ? -7.925 25.550 11.153 0.50 21.69 183 MET A O 1
ATOM 1469 O O B MET A 1 183 ? -7.889 25.458 11.400 0.50 18.54 183 MET A O 1
ATOM 1478 N N . SER A 1 184 ? -7.113 23.558 10.477 1.00 21.16 184 SER A N 1
ATOM 1479 C CA . SER A 1 184 ? -5.710 23.906 10.680 1.00 22.68 184 SER A CA 1
ATOM 1480 C C . SER A 1 184 ? -5.240 24.960 9.682 1.00 20.80 184 SER A C 1
ATOM 1481 O O . SER A 1 184 ? -5.846 25.133 8.624 1.00 21.70 184 SER A O 1
ATOM 1484 N N . PRO A 1 185 ? -4.149 25.669 10.013 1.00 22.58 185 PRO A N 1
ATOM 1485 C CA . PRO A 1 185 ? -3.634 26.700 9.106 1.00 21.62 185 PRO A CA 1
ATOM 1486 C C . PRO A 1 185 ? -3.281 26.142 7.730 1.00 22.88 185 PRO A C 1
ATOM 1487 O O . PRO A 1 185 ? -3.550 26.787 6.720 1.00 27.39 185 PRO A O 1
ATOM 1491 N N . GLU A 1 186 ? -2.679 24.958 7.687 1.00 25.03 186 GLU A N 1
ATOM 1492 C CA . GLU A 1 186 ? -2.245 24.393 6.413 1.00 28.97 186 GLU A CA 1
ATOM 1493 C C . GLU A 1 186 ? -3.418 23.899 5.566 1.00 30.61 186 GLU A C 1
ATOM 1494 O O . GLU A 1 186 ? -3.391 24.000 4.339 1.00 32.08 186 GLU A O 1
ATOM 1500 N N . GLN A 1 187 ? -4.452 23.378 6.215 1.00 27.23 187 GLN A N 1
ATOM 1501 C CA . GLN A 1 187 ? -5.641 22.946 5.484 1.00 32.47 187 GLN A CA 1
ATOM 1502 C C . GLN A 1 187 ? -6.400 24.158 4.948 1.00 32.88 187 GLN A C 1
ATOM 1503 O O . GLN A 1 187 ? -7.087 24.072 3.926 1.00 33.02 187 GLN A O 1
ATOM 1509 N N A MET A 1 188 ? -6.257 25.300 5.613 0.50 33.77 188 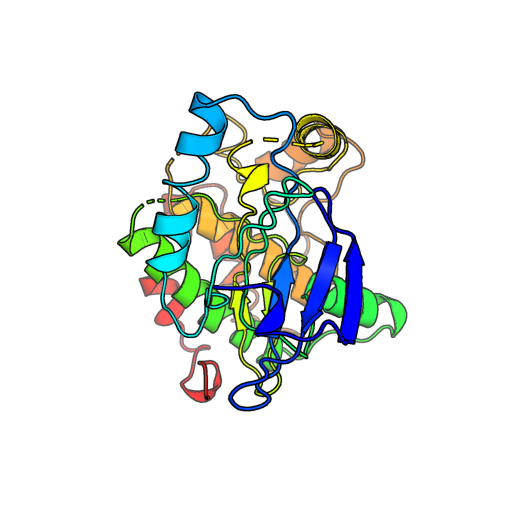MET A N 1
ATOM 1510 N N B MET A 1 188 ? -6.283 25.272 5.667 0.50 33.40 188 MET A N 1
ATOM 1511 C CA A MET A 1 188 ? -6.887 26.526 5.127 0.50 37.55 188 MET A CA 1
ATOM 1512 C CA B MET A 1 188 ? -6.778 26.560 5.202 0.50 38.10 188 MET A CA 1
ATOM 1513 C C A MET A 1 188 ? -6.227 27.071 3.857 0.50 43.28 188 MET A C 1
ATOM 1514 C C B MET A 1 188 ? -6.253 26.816 3.804 0.50 43.54 188 MET A C 1
ATOM 1515 O O A MET A 1 188 ? -6.888 27.701 3.032 0.50 44.62 188 MET A O 1
ATOM 1516 O O B MET A 1 188 ? -7.013 26.999 2.853 0.50 44.96 188 MET A O 1
ATOM 1525 N N . ASN A 1 189 ? -4.929 26.828 3.702 1.00 46.64 189 ASN A N 1
ATOM 1526 C CA . ASN A 1 189 ? -4.234 27.197 2.474 1.00 49.66 189 ASN A CA 1
ATOM 1527 C C . ASN A 1 189 ? -4.507 26.225 1.333 1.00 53.58 189 ASN A C 1
ATOM 1528 O O . ASN A 1 189 ? -4.679 26.638 0.185 1.00 60.04 189 ASN A O 1
ATOM 1533 N N . ARG A 1 190 ? -4.545 24.935 1.652 1.00 53.62 190 ARG A N 1
ATOM 1534 C CA . ARG A 1 190 ? -4.815 23.910 0.649 1.00 55.99 190 ARG A CA 1
ATOM 1535 C C . ARG A 1 190 ? -5.004 22.532 1.277 1.00 56.62 190 ARG A C 1
ATOM 1536 O O . ARG A 1 190 ? -4.138 22.045 2.009 1.00 54.09 190 ARG A O 1
ATOM 1538 N N . MET A 1 191 ? -6.141 21.907 0.986 1.00 56.19 191 MET A N 1
ATOM 1539 C CA . MET A 1 191 ? -6.418 20.561 1.473 1.00 56.09 191 MET A CA 1
ATOM 1540 C C . MET A 1 191 ? -5.544 19.537 0.758 1.00 57.57 191 MET A C 1
ATOM 1541 O O . MET A 1 191 ? -5.986 18.880 -0.185 1.00 62.67 191 MET A O 1
ATOM 1543 N N . TYR A 1 193 ? -3.573 15.421 2.425 1.00 52.40 193 TYR A N 1
ATOM 1544 C CA . TYR A 1 193 ? -3.441 14.563 3.598 1.00 50.55 193 TYR A CA 1
ATOM 1545 C C . TYR A 1 193 ? -2.264 14.998 4.469 1.00 43.38 193 TYR A C 1
ATOM 1546 O O . TYR A 1 193 ? -1.140 15.157 3.985 1.00 39.88 193 TYR A O 1
ATOM 1555 N N . ASN A 1 194 ? -2.536 15.194 5.755 1.00 39.34 194 ASN A N 1
ATOM 1556 C CA . ASN A 1 194 ? -1.513 15.582 6.718 1.00 28.82 194 ASN A CA 1
ATOM 1557 C C . ASN A 1 194 ? -1.960 15.211 8.127 1.00 26.12 194 ASN A C 1
ATOM 1558 O O . ASN A 1 194 ? -2.839 15.853 8.696 1.00 26.14 194 ASN A O 1
ATOM 1563 N N . GLU A 1 195 ? -1.357 14.164 8.683 1.00 23.86 195 GLU A N 1
ATOM 1564 C CA . GLU A 1 195 ? -1.766 13.644 9.987 1.00 20.10 195 GLU A CA 1
ATOM 1565 C C . GLU A 1 195 ? -1.585 14.673 11.120 1.00 20.44 195 GLU A C 1
ATOM 1566 O O . GLU A 1 195 ? -2.279 14.626 12.139 1.00 15.83 195 GLU A O 1
ATOM 1572 N N . LYS A 1 196 ? -0.669 15.617 10.938 1.00 17.03 196 LYS A N 1
ATOM 1573 C CA . LYS A 1 196 ? -0.499 16.667 11.939 1.00 15.13 196 LYS A CA 1
ATOM 1574 C C . LYS A 1 196 ? -1.687 17.631 11.972 1.00 13.04 196 LYS A C 1
ATOM 1575 O O . LYS A 1 196 ? -1.910 18.317 12.967 1.00 13.89 196 LYS A O 1
ATOM 1581 N N . SER A 1 197 ? -2.453 17.683 10.886 1.00 18.60 197 SER A N 1
ATOM 1582 C CA . SER A 1 197 ? -3.665 18.501 10.869 1.00 16.65 197 SER A CA 1
ATOM 1583 C C . SER A 1 197 ? -4.711 17.946 11.836 1.00 15.04 197 SER A C 1
ATOM 1584 O O . SER A 1 197 ? -5.447 18.710 12.465 1.00 15.72 197 SER A O 1
ATOM 1587 N N . ASP A 1 198 ? -4.771 16.620 11.954 1.00 13.93 198 ASP A N 1
ATOM 1588 C CA . ASP A 1 198 ? -5.651 15.978 12.926 1.00 12.12 198 ASP A CA 1
ATOM 1589 C C . ASP A 1 198 ? -5.250 16.363 14.347 1.00 11.84 198 ASP A C 1
ATOM 1590 O O . ASP A 1 198 ? -6.100 16.507 15.218 1.00 13.36 198 ASP A O 1
ATOM 1595 N N . ILE A 1 199 ? -3.948 16.512 14.584 1.00 11.37 199 ILE A N 1
ATOM 1596 C CA . ILE A 1 199 ? -3.469 16.891 15.916 1.00 11.35 199 ILE A CA 1
ATOM 1597 C C . ILE A 1 199 ? -3.919 18.320 16.271 1.00 10.90 199 ILE A C 1
ATOM 1598 O O . ILE A 1 199 ? -4.297 18.600 17.413 1.00 10.17 199 ILE A O 1
ATOM 1603 N N . TRP A 1 200 ? -3.890 19.219 15.291 1.00 10.08 200 TRP A N 1
ATOM 1604 C CA . TRP A 1 200 ? -4.403 20.576 15.494 1.00 9.27 200 TRP A CA 1
ATOM 1605 C C . TRP A 1 200 ? -5.882 20.519 15.879 1.00 10.98 200 TRP A C 1
ATOM 1606 O O . TRP A 1 200 ? -6.310 21.166 16.837 1.00 10.36 200 TRP A O 1
ATOM 1617 N N . SER A 1 201 ? -6.658 19.743 15.131 1.00 12.81 201 SER A N 1
ATOM 1618 C CA . SER A 1 201 ? -8.092 19.621 15.405 1.00 12.25 201 SER A CA 1
ATOM 1619 C C . SER A 1 201 ? -8.352 19.033 16.787 1.00 11.83 201 SER A C 1
ATOM 1620 O O . SER A 1 201 ? -9.237 19.497 17.518 1.00 11.53 201 SER A O 1
ATOM 1623 N N . LEU A 1 202 ? -7.571 18.022 17.157 1.00 10.88 202 LEU A N 1
ATOM 1624 C CA . LEU A 1 202 ? -7.631 17.493 18.521 1.00 11.40 202 LEU A CA 1
ATOM 1625 C C . LEU A 1 202 ? -7.333 18.576 19.551 1.00 10.07 202 LEU A C 1
ATOM 1626 O O . LEU A 1 202 ? -7.995 18.647 20.582 1.00 10.73 202 LEU A O 1
ATOM 1631 N N . GLY A 1 203 ? -6.321 19.402 19.284 1.00 8.94 203 GLY A N 1
ATOM 1632 C CA . GLY A 1 203 ? -6.001 20.506 20.175 1.00 9.05 203 GLY A CA 1
ATOM 1633 C C . GLY A 1 203 ? -7.176 21.452 20.357 1.00 9.23 203 GLY A C 1
ATOM 1634 O O . GLY A 1 203 ? -7.460 21.909 21.470 1.00 8.81 203 GLY A O 1
ATOM 1635 N N . CYS A 1 204 ? -7.854 21.766 19.259 1.00 8.09 204 CYS A N 1
ATOM 1636 C CA . CYS A 1 204 ? -9.024 22.627 19.337 1.00 9.89 204 CYS A CA 1
ATOM 1637 C C . CYS A 1 204 ? -10.115 22.024 20.213 1.00 10.89 204 CYS A C 1
ATOM 1638 O O . CYS A 1 204 ? -10.740 22.736 21.016 1.00 9.92 204 CYS A O 1
ATOM 1641 N N . LEU A 1 205 ? -10.347 20.721 20.050 1.00 9.29 205 LEU A N 1
ATOM 1642 C CA . LEU A 1 205 ? -11.382 20.037 20.815 1.00 10.71 205 LEU A CA 1
ATOM 1643 C C . LEU A 1 205 ? -11.046 20.050 22.297 1.00 10.21 205 LEU A C 1
ATOM 1644 O O . LEU A 1 205 ? -11.886 20.387 23.134 1.00 10.69 205 LEU A O 1
ATOM 1649 N N . LEU A 1 206 ? -9.816 19.662 22.624 1.00 8.00 206 LEU A N 1
ATOM 1650 C CA . LEU A 1 206 ? -9.407 19.623 24.023 1.00 8.23 206 LEU A CA 1
ATOM 1651 C C . LEU A 1 206 ? -9.456 21.022 24.631 1.00 9.80 206 LEU A C 1
ATOM 1652 O O . LEU A 1 206 ? -9.858 21.202 25.781 1.00 9.85 206 LEU A O 1
ATOM 1657 N N . TYR A 1 207 ? -9.040 22.014 23.855 1.00 9.34 207 TYR A N 1
ATOM 1658 C CA . TYR A 1 207 ? -9.100 23.395 24.315 1.00 8.48 207 TYR A CA 1
ATOM 1659 C C . TYR A 1 207 ? -10.549 23.761 24.659 1.00 8.48 207 TYR A C 1
ATOM 1660 O O . TYR A 1 207 ? -10.829 24.330 25.719 1.00 9.20 207 TYR A O 1
ATOM 1669 N N . GLU A 1 208 ? -11.470 23.430 23.762 1.00 8.87 208 GLU A N 1
ATOM 1670 C CA . GLU A 1 208 ? -12.875 23.761 23.981 1.00 9.61 208 GLU A CA 1
ATOM 1671 C C . GLU A 1 208 ? -13.468 23.026 25.187 1.00 10.02 208 GLU A C 1
ATOM 1672 O O . GLU A 1 208 ? -14.289 23.584 25.914 1.00 12.46 208 GLU A O 1
ATOM 1678 N N . LEU A 1 209 ? -13.043 21.782 25.412 1.00 9.07 209 LEU A N 1
ATOM 1679 C CA . LEU A 1 209 ? -13.474 21.055 26.606 1.00 8.76 209 LEU A CA 1
ATOM 1680 C C . LEU A 1 209 ? -13.056 21.776 27.887 1.00 11.41 209 LEU A C 1
ATOM 1681 O O . LEU A 1 209 ? -13.772 21.745 28.882 1.00 14.51 209 LEU A O 1
ATOM 1686 N N . CYS A 1 210 ? -11.890 22.418 27.858 1.00 10.49 210 CYS A N 1
ATOM 1687 C CA . CYS A 1 210 ? -11.378 23.141 29.022 1.00 9.59 210 CYS A CA 1
ATOM 1688 C C . CYS A 1 210 ? -11.991 24.530 29.184 1.00 10.07 210 CYS A C 1
ATOM 1689 O O . CYS A 1 210 ? -12.392 24.918 30.281 1.00 11.20 210 CYS A O 1
ATOM 1692 N N . ALA A 1 211 ? -12.037 25.274 28.083 1.00 10.75 211 ALA A N 1
ATOM 1693 C CA . ALA A 1 211 ? -12.445 26.676 28.103 1.00 9.42 211 ALA A CA 1
ATOM 1694 C C . ALA A 1 211 ? -13.951 26.864 27.890 1.00 10.23 211 ALA A C 1
ATOM 1695 O O . ALA A 1 211 ? -14.490 27.939 28.185 1.00 12.24 211 ALA A O 1
ATOM 1697 N N . LEU A 1 212 ? -14.610 25.814 27.400 1.00 10.87 212 LEU A N 1
ATOM 1698 C CA . LEU A 1 212 ? -16.015 25.844 26.996 1.00 11.99 212 LEU A CA 1
ATOM 1699 C C . LEU A 1 212 ? -16.246 26.789 25.812 1.00 14.79 212 LEU A C 1
ATOM 1700 O O . LEU A 1 212 ? -17.376 27.196 25.532 1.00 19.12 212 LEU A O 1
ATOM 1705 N N . MET A 1 213 ? -15.155 27.124 25.129 1.00 14.63 213 MET A N 1
ATOM 1706 C CA . MET A 1 213 ? -15.191 27.877 23.878 1.00 14.81 213 MET A CA 1
ATOM 1707 C C . MET A 1 213 ? -13.970 27.467 23.053 1.00 14.09 213 MET A C 1
ATOM 1708 O O . MET A 1 213 ? -12.944 27.081 23.611 1.00 12.63 213 MET A O 1
ATOM 1713 N N . PRO A 1 214 ? -14.078 27.535 21.719 1.00 14.64 214 PRO A N 1
ATOM 1714 C CA . PRO A 1 214 ? -12.930 27.167 20.885 1.00 15.00 214 PRO A CA 1
ATOM 1715 C C . PRO A 1 214 ? -11.835 28.220 20.972 1.00 12.09 214 PRO A C 1
ATOM 1716 O O . PRO A 1 214 ? -12.103 29.368 21.355 1.00 12.90 214 PRO A O 1
ATOM 1720 N N . PRO A 1 215 ? -10.606 27.843 20.607 1.00 10.56 215 PRO A N 1
ATOM 1721 C CA . PRO A 1 215 ? -9.470 28.756 20.769 1.00 10.34 215 PRO A CA 1
ATOM 1722 C C . PRO A 1 215 ? -9.548 29.980 19.870 1.00 12.91 215 PRO A C 1
ATOM 1723 O O . PRO A 1 215 ? -9.033 31.036 20.249 1.00 12.12 215 PRO A O 1
ATOM 1727 N N . PHE A 1 216 ? -10.181 29.837 18.709 1.00 12.65 216 PHE A N 1
ATOM 1728 C CA . PHE A 1 216 ? -10.329 30.943 17.764 1.00 12.52 216 PHE A CA 1
ATOM 1729 C C . PHE A 1 216 ? -11.807 31.130 17.460 1.00 15.44 216 PHE A C 1
ATOM 1730 O O . PHE A 1 216 ? -12.449 30.245 16.918 1.00 16.09 216 PHE A O 1
ATOM 1738 N N . THR A 1 217 ? -12.349 32.280 17.836 1.00 17.78 217 THR A N 1
ATOM 1739 C CA . THR A 1 217 ? -13.758 32.555 17.585 1.00 20.86 217 THR A CA 1
ATOM 1740 C C . THR A 1 217 ? -13.893 33.689 16.582 1.00 20.34 217 THR A C 1
ATOM 1741 O O . THR A 1 217 ? -13.019 34.538 16.476 1.00 18.78 217 THR A O 1
ATOM 1745 N N . ALA A 1 218 ? -14.997 33.700 15.844 1.00 23.02 218 ALA A N 1
ATOM 1746 C CA . ALA A 1 218 ? -15.234 34.746 14.865 1.00 27.47 218 ALA A CA 1
ATOM 1747 C C . ALA A 1 218 ? -16.664 34.671 14.359 1.00 24.33 218 ALA A C 1
ATOM 1748 O O . ALA A 1 218 ? -17.341 33.657 14.533 1.00 25.71 218 ALA A O 1
ATOM 1750 N N . PHE A 1 219 ? -17.120 35.751 13.739 1.00 26.87 219 PHE A N 1
ATOM 1751 C CA . PHE A 1 219 ? -18.470 35.793 13.194 1.00 26.47 219 PHE A CA 1
ATOM 1752 C C . PHE A 1 219 ? -18.454 35.564 11.690 1.00 32.62 219 PHE A C 1
ATOM 1753 O O . PHE A 1 219 ? -19.501 35.392 11.066 1.00 33.46 219 PHE A O 1
ATOM 1761 N N . SER A 1 220 ? -17.257 35.566 11.114 1.00 27.53 220 SER A N 1
ATOM 1762 C CA . SER A 1 220 ? -17.100 35.329 9.684 1.00 29.68 220 SER A CA 1
ATOM 1763 C C . SER A 1 220 ? -15.863 34.482 9.429 1.00 29.38 220 SER A C 1
ATOM 1764 O O . SER A 1 220 ? -14.981 34.382 10.280 1.00 25.29 220 SER A O 1
ATOM 1767 N N A GLN A 1 221 ? -15.817 33.869 8.251 0.50 24.74 221 GLN A N 1
ATOM 1768 N N B GLN A 1 221 ? -15.784 33.869 8.254 0.50 24.97 221 GLN A N 1
ATOM 1769 C CA A GLN A 1 221 ? -14.697 33.027 7.861 0.50 24.47 221 GLN A CA 1
ATOM 1770 C CA B GLN A 1 221 ? -14.647 33.005 7.950 0.50 23.75 221 GLN A CA 1
ATOM 1771 C C A GLN A 1 221 ? -13.410 33.833 7.755 0.50 21.04 221 GLN A C 1
ATOM 1772 C C B GLN A 1 221 ? -13.367 33.789 7.652 0.50 21.22 221 GLN A C 1
ATOM 1773 O O A GLN A 1 221 ? -12.351 33.390 8.197 0.50 20.55 221 GLN A O 1
ATOM 1774 O O B GLN A 1 221 ? -12.265 33.289 7.878 0.50 20.20 221 GLN A O 1
ATOM 1785 N N . LYS A 1 222 ? -13.510 35.015 7.157 1.00 24.02 222 LYS A N 1
ATOM 1786 C CA . LYS A 1 222 ? -12.352 35.883 6.962 1.00 22.87 222 LYS A CA 1
ATOM 1787 C C . LYS A 1 222 ? -11.721 36.208 8.312 1.00 21.45 222 LYS A C 1
ATOM 1788 O O . LYS A 1 222 ? -10.509 36.103 8.484 1.00 20.35 222 LYS A O 1
ATOM 1794 N N . GLU A 1 223 ? -12.559 36.597 9.267 1.00 21.49 223 GLU A N 1
ATOM 1795 C CA . GLU A 1 223 ? -12.091 36.930 10.612 1.00 23.57 223 GLU A CA 1
ATOM 1796 C C . GLU A 1 223 ? -11.443 35.723 11.278 1.00 20.45 223 GLU A C 1
ATOM 1797 O O . GLU A 1 223 ? -10.381 35.833 11.888 1.00 22.73 223 GLU A O 1
ATOM 1803 N N . LEU A 1 224 ? -12.095 34.572 11.163 1.00 18.16 224 LEU A N 1
ATOM 1804 C CA . LEU A 1 224 ? -11.576 33.337 11.736 1.00 17.26 224 LEU A CA 1
ATOM 1805 C C . LEU A 1 224 ? -10.197 32.984 11.179 1.00 18.02 224 LEU A C 1
ATOM 1806 O O . LEU A 1 224 ? -9.270 32.685 11.933 1.00 17.77 224 LEU A O 1
ATOM 1811 N N . ALA A 1 225 ? -10.064 33.018 9.856 1.00 18.28 225 ALA A N 1
ATOM 1812 C CA . ALA A 1 225 ? -8.799 32.680 9.217 1.00 18.46 225 ALA A CA 1
ATOM 1813 C C . ALA A 1 225 ? -7.680 33.598 9.699 1.00 17.34 225 ALA A C 1
ATOM 1814 O O . ALA A 1 225 ? -6.553 33.159 9.914 1.00 17.87 225 ALA A O 1
ATOM 1816 N N . GLY A 1 226 ? -7.999 34.876 9.874 1.00 19.23 226 GLY A N 1
ATOM 1817 C CA . GLY A 1 226 ? -7.036 35.831 10.385 1.00 19.30 226 GLY A CA 1
ATOM 1818 C C . GLY A 1 226 ? -6.520 35.426 11.752 1.00 20.23 226 GLY A C 1
ATOM 1819 O O . GLY A 1 226 ? -5.321 35.490 12.022 1.00 22.01 226 GLY A O 1
ATOM 1820 N N . LYS A 1 227 ? -7.434 34.998 12.617 1.00 16.74 227 LYS A N 1
ATOM 1821 C CA . LYS A 1 227 ? -7.064 34.595 13.972 1.00 16.63 227 LYS A CA 1
ATOM 1822 C C . LYS A 1 227 ? -6.255 33.308 13.972 1.00 18.63 227 LYS A C 1
ATOM 1823 O O . LYS A 1 227 ? -5.268 33.193 14.696 1.00 19.57 227 LYS A O 1
ATOM 1829 N N . ILE A 1 228 ? -6.685 32.338 13.169 1.00 15.41 228 ILE A N 1
ATOM 1830 C CA . ILE A 1 228 ? -5.991 31.055 13.070 1.00 16.85 228 ILE A CA 1
ATOM 1831 C C . ILE A 1 228 ? -4.548 31.259 12.611 1.00 23.96 228 ILE A C 1
ATOM 1832 O O . ILE A 1 228 ? -3.618 30.694 13.189 1.00 20.77 228 ILE A O 1
ATOM 1837 N N . ARG A 1 229 ? -4.362 32.085 11.585 1.00 21.08 229 ARG A N 1
ATOM 1838 C CA . ARG A 1 229 ? -3.025 32.352 11.059 1.00 19.16 229 ARG A CA 1
ATOM 1839 C C . ARG A 1 229 ? -2.102 33.030 12.073 1.00 20.35 229 ARG A C 1
ATOM 1840 O O . ARG A 1 229 ? -0.886 32.834 12.042 1.00 24.34 229 ARG A O 1
ATOM 1848 N N . GLU A 1 230 ? -2.673 33.831 12.965 1.00 17.51 230 GLU A N 1
ATOM 1849 C CA . GLU A 1 230 ? -1.886 34.486 14.004 1.00 21.22 230 GLU A CA 1
ATOM 1850 C C . GLU A 1 230 ? -1.485 33.508 15.117 1.00 22.24 230 GLU A C 1
ATOM 1851 O O . GLU A 1 230 ? -0.455 33.689 15.773 1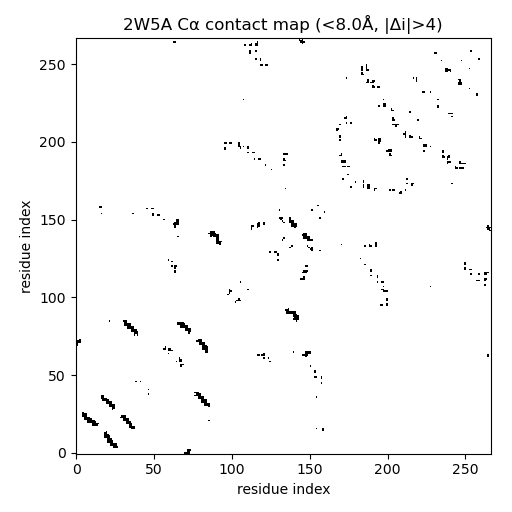.00 20.64 230 GLU A O 1
ATOM 1857 N N . GLY A 1 231 ? -2.303 32.482 15.332 1.00 18.56 231 GLY A N 1
ATOM 1858 C CA . GLY A 1 231 ? -1.965 31.414 16.263 1.00 15.35 231 GLY A CA 1
ATOM 1859 C C . GLY A 1 231 ? -1.990 31.779 17.739 1.00 13.77 231 GLY A C 1
ATOM 1860 O O . GLY A 1 231 ? -1.405 31.069 18.555 1.00 13.89 231 GLY A O 1
ATOM 1861 N N . LYS A 1 232 ? -2.660 32.877 18.088 1.00 13.46 232 LYS A N 1
ATOM 1862 C CA . LYS A 1 232 ? -2.758 33.315 19.481 1.00 12.15 232 LYS A CA 1
ATOM 1863 C C . LYS A 1 232 ? -4.138 33.009 20.072 1.00 12.20 232 LYS A C 1
ATOM 1864 O O . LYS A 1 232 ? -5.150 33.045 19.368 1.00 12.77 232 LYS A O 1
ATOM 1870 N N . PHE A 1 233 ? -4.169 32.713 21.369 1.00 10.80 233 PHE A N 1
ATOM 1871 C CA . PHE A 1 233 ? -5.398 32.309 22.051 1.00 8.94 233 PHE A CA 1
ATOM 1872 C C . PHE A 1 233 ? -5.202 32.481 23.552 1.00 11.06 233 PHE A C 1
ATOM 1873 O O . PHE A 1 233 ? -4.063 32.561 24.034 1.00 10.97 233 PHE A O 1
ATOM 1881 N N . ARG A 1 234 ? -6.300 32.554 24.296 1.00 10.06 234 ARG A N 1
ATOM 1882 C CA . ARG A 1 234 ? -6.210 32.662 25.748 1.00 8.95 234 ARG A CA 1
ATOM 1883 C C . ARG A 1 234 ? -5.693 31.357 26.335 1.00 10.22 234 ARG A C 1
ATOM 1884 O O . ARG A 1 234 ? -5.900 30.285 25.760 1.00 11.19 234 ARG A O 1
ATOM 1892 N N . ARG A 1 235 ? -5.012 31.431 27.473 1.00 9.03 235 ARG A N 1
ATOM 1893 C CA . ARG A 1 235 ? -4.696 30.198 28.189 1.00 8.10 235 ARG A CA 1
ATOM 1894 C C . ARG A 1 235 ? -6.009 29.527 28.598 1.00 8.32 235 ARG A C 1
ATOM 1895 O O . ARG A 1 235 ? -6.991 30.205 28.910 1.00 10.48 235 ARG A O 1
ATOM 1903 N N . ILE A 1 236 ? -6.031 28.198 28.599 1.00 10.42 236 ILE A N 1
ATOM 1904 C CA . ILE A 1 236 ? -7.150 27.495 29.217 1.00 8.94 236 ILE A CA 1
ATOM 1905 C C . ILE A 1 236 ? -7.241 27.934 30.683 1.00 9.29 236 ILE A C 1
ATOM 1906 O O . ILE A 1 236 ? -6.269 28.462 31.241 1.00 9.55 236 ILE A O 1
ATOM 1911 N N . PRO A 1 237 ? -8.414 27.755 31.310 1.00 9.51 237 PRO A N 1
ATOM 1912 C CA . PRO A 1 237 ? -8.593 28.203 32.695 1.00 9.32 237 PRO A CA 1
ATOM 1913 C C . PRO A 1 237 ? -7.536 27.679 33.675 1.00 10.79 237 PRO A C 1
ATOM 1914 O O . PRO A 1 237 ?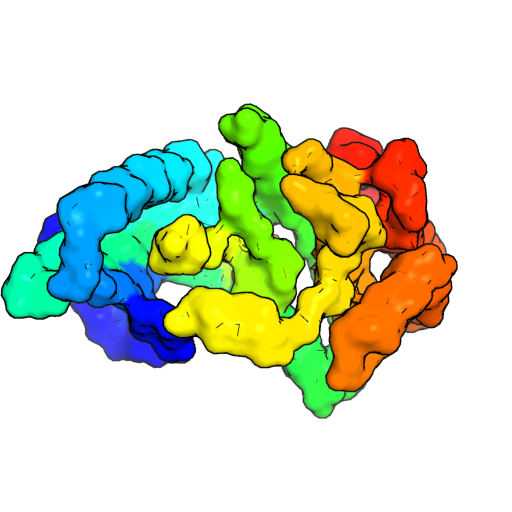 -6.989 26.584 33.521 1.00 9.62 237 PRO A O 1
ATOM 1918 N N . TYR A 1 238 ? -7.255 28.483 34.693 1.00 8.91 238 TYR A N 1
ATOM 1919 C CA . TYR A 1 238 ? -6.169 28.196 35.620 1.00 9.11 238 TYR A CA 1
ATOM 1920 C C . TYR A 1 238 ? -6.390 26.961 36.491 1.00 8.98 238 TYR A C 1
ATOM 1921 O O . TYR A 1 238 ? -5.457 26.472 37.116 1.00 13.79 238 TYR A O 1
ATOM 1930 N N . ARG A 1 239 ? -7.626 26.484 36.538 1.00 11.12 239 ARG A N 1
ATOM 1931 C CA . ARG A 1 239 ? -7.914 25.246 37.254 1.00 14.44 239 ARG A CA 1
ATOM 1932 C C . ARG A 1 239 ? -7.188 24.074 36.598 1.00 13.91 239 ARG A C 1
ATOM 1933 O O . ARG A 1 239 ? -6.960 23.048 37.238 1.00 16.50 239 ARG A O 1
ATOM 1941 N N . TYR A 1 240 ? -6.818 24.232 35.328 1.00 10.28 240 TYR A N 1
ATOM 1942 C CA . TYR A 1 240 ? -6.099 23.185 34.598 1.00 9.05 240 TYR A CA 1
ATOM 1943 C C . TYR A 1 240 ? -4.595 23.334 34.719 1.00 10.72 240 TYR A C 1
ATOM 1944 O O . TYR A 1 240 ? -4.053 24.442 34.661 1.00 10.63 240 TYR A O 1
ATOM 1953 N N . SER A 1 241 ? -3.927 22.198 34.871 1.00 9.29 241 SER A N 1
ATOM 1954 C CA . SER A 1 241 ? -2.491 22.176 35.106 1.00 10.60 241 SER A CA 1
ATOM 1955 C C . SER A 1 241 ? -1.686 22.802 33.975 1.00 8.43 241 SER A C 1
ATOM 1956 O O . SER A 1 241 ? -2.102 22.812 32.810 1.00 9.95 241 SER A O 1
ATOM 1959 N N . ASP A 1 242 ? -0.516 23.308 34.339 1.00 8.96 242 ASP A N 1
ATOM 1960 C CA . ASP A 1 242 ? 0.440 23.803 33.358 1.00 9.93 242 ASP A CA 1
ATOM 1961 C C . ASP A 1 242 ? 0.823 22.693 32.385 1.00 9.21 242 ASP A C 1
ATOM 1962 O O . ASP A 1 242 ? 1.077 22.952 31.214 1.00 9.89 242 ASP A O 1
ATOM 1967 N N . GLU A 1 243 ? 0.865 21.451 32.863 1.00 9.26 243 GLU A N 1
ATOM 1968 C CA . GLU A 1 243 ? 1.213 20.328 31.984 1.00 9.57 243 GLU A CA 1
ATOM 1969 C C . GLU A 1 243 ? 0.153 20.105 30.895 1.00 9.15 243 GLU A C 1
ATOM 1970 O O . GLU A 1 243 ? 0.480 19.886 29.730 1.00 9.63 243 GLU A O 1
ATOM 1976 N N . LEU A 1 244 ? -1.119 20.175 31.276 1.00 9.96 244 LEU A N 1
ATOM 1977 C CA . LEU A 1 244 ? -2.199 20.044 30.303 1.00 10.42 244 LEU A CA 1
ATOM 1978 C C . LEU A 1 244 ? -2.213 21.245 29.360 1.00 7.77 244 LEU A C 1
ATOM 1979 O O . LEU A 1 244 ? -2.352 21.098 28.144 1.00 7.95 244 LEU A O 1
ATOM 1984 N N . ASN A 1 245 ? -2.058 22.444 29.909 1.00 8.73 245 ASN A N 1
ATOM 1985 C CA . ASN A 1 245 ? -2.001 23.610 29.043 1.00 9.51 245 ASN A CA 1
ATOM 1986 C C . ASN A 1 245 ? -0.861 23.504 28.034 1.00 8.91 245 ASN A C 1
ATOM 1987 O O . ASN A 1 245 ? -1.016 23.881 26.870 1.00 10.02 245 ASN A O 1
ATOM 1992 N N A GLU A 1 246 ? 0.278 22.991 28.487 0.50 7.62 246 GLU A N 1
ATOM 1993 N N B GLU A 1 246 ? 0.286 22.994 28.470 0.50 7.83 246 GLU A N 1
ATOM 1994 C CA A GLU A 1 246 ? 1.452 22.860 27.633 0.50 9.49 246 GLU A CA 1
ATOM 1995 C CA B GLU A 1 246 ? 1.438 22.912 27.577 0.50 9.14 246 GLU A CA 1
ATOM 1996 C C A GLU A 1 246 ? 1.166 21.986 26.412 0.50 10.01 246 GLU A C 1
ATOM 1997 C C B GLU A 1 246 ? 1.174 21.979 26.389 0.50 9.80 246 GLU A C 1
ATOM 1998 O O A GLU A 1 246 ? 1.468 22.358 25.278 0.50 11.19 246 GLU A O 1
ATOM 1999 O O B GLU A 1 246 ? 1.495 22.310 25.249 0.50 10.44 246 GLU A O 1
ATOM 2010 N N . ILE A 1 247 ? 0.577 20.820 26.644 1.00 9.52 247 ILE A N 1
ATOM 2011 C CA . ILE A 1 247 ? 0.375 19.873 25.557 1.00 8.81 247 ILE A CA 1
ATOM 2012 C C . ILE A 1 247 ? -0.695 20.360 24.572 1.00 7.91 247 ILE A C 1
ATOM 2013 O O . ILE A 1 247 ? -0.509 20.267 23.360 1.00 9.51 247 ILE A O 1
ATOM 2018 N N . ILE A 1 248 ? -1.786 20.920 25.082 1.00 7.33 248 ILE A N 1
ATOM 2019 C CA . ILE A 1 248 ? -2.790 21.500 24.193 1.00 7.69 248 ILE A CA 1
ATOM 2020 C C . ILE A 1 248 ? -2.181 22.621 23.343 1.00 7.51 248 ILE A C 1
ATOM 2021 O O . ILE A 1 248 ? -2.404 22.701 22.124 1.00 9.01 248 ILE A O 1
ATOM 2026 N N . THR A 1 249 ? -1.393 23.479 23.981 1.00 7.25 249 THR A N 1
ATOM 2027 C CA . THR A 1 249 ? -0.737 24.574 23.273 1.00 9.34 249 THR A CA 1
ATOM 2028 C C . THR A 1 249 ? 0.198 24.053 22.180 1.00 8.53 249 THR A C 1
ATOM 2029 O O . THR A 1 249 ? 0.226 24.610 21.086 1.00 10.45 249 THR A O 1
ATOM 2033 N N . ARG A 1 250 ? 0.921 22.966 22.462 1.00 8.39 250 ARG A N 1
ATOM 2034 C CA . ARG A 1 250 ? 1.788 22.348 21.453 1.00 9.63 250 ARG A CA 1
ATOM 2035 C C . ARG A 1 250 ? 0.981 21.851 20.259 1.00 9.33 250 ARG A C 1
ATOM 2036 O O . ARG A 1 250 ? 1.426 21.959 19.114 1.00 11.03 250 ARG A O 1
ATOM 2044 N N . MET A 1 251 ? -0.198 21.288 20.520 1.00 8.39 251 MET A N 1
ATOM 2045 C CA . MET A 1 251 ? -1.048 20.826 19.431 1.00 9.88 251 MET A CA 1
ATOM 2046 C C . MET A 1 251 ? -1.533 21.979 18.561 1.00 10.74 251 MET A C 1
ATOM 2047 O O . MET A 1 251 ? -1.873 21.776 17.396 1.00 11.01 251 MET A O 1
ATOM 2052 N N . LEU A 1 252 ? -1.572 23.180 19.133 1.00 8.79 252 LEU A N 1
ATOM 2053 C CA . LEU A 1 252 ? -2.022 24.368 18.409 1.00 11.05 252 LEU A CA 1
ATOM 2054 C C . LEU A 1 252 ? -0.862 25.199 17.852 1.00 9.06 252 LEU A C 1
ATOM 2055 O O . LEU A 1 252 ? -1.017 26.383 17.572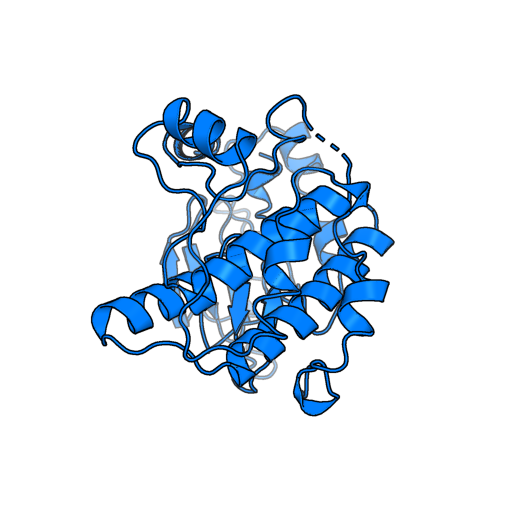 1.00 12.47 252 LEU A O 1
ATOM 2060 N N . ASN A 1 253 ? 0.294 24.571 17.678 1.00 9.90 253 ASN A N 1
ATOM 2061 C CA . ASN A 1 253 ? 1.419 25.254 17.050 1.00 9.24 253 ASN A CA 1
ATOM 2062 C C . ASN A 1 253 ? 1.124 25.527 15.572 1.00 11.05 253 ASN A C 1
ATOM 2063 O O . ASN A 1 253 ? 0.524 24.701 14.888 1.00 13.82 253 ASN A O 1
ATOM 2068 N N . LEU A 1 254 ? 1.540 26.694 15.083 1.00 12.27 254 LEU A N 1
ATOM 2069 C CA . LEU A 1 254 ? 1.328 27.044 13.679 1.00 14.23 254 LEU A CA 1
ATOM 2070 C C . LEU A 1 254 ? 2.062 26.099 12.725 1.00 16.54 254 LEU A C 1
ATOM 2071 O O . LEU A 1 254 ? 1.605 25.857 11.612 1.00 20.39 254 LEU A O 1
ATOM 2076 N N . LYS A 1 255 ? 3.203 25.583 13.164 1.00 14.82 255 LYS A N 1
ATOM 2077 C CA . LYS A 1 255 ? 3.996 24.650 12.369 1.00 15.12 255 LYS A CA 1
ATOM 2078 C C . LYS A 1 255 ? 3.561 23.217 12.645 1.00 17.84 255 LYS A C 1
ATOM 2079 O O . LYS A 1 255 ? 3.627 22.756 13.784 1.00 15.81 255 LYS A O 1
ATOM 2085 N N . ASP A 1 256 ? 3.130 22.505 11.607 1.00 14.89 256 ASP A N 1
ATOM 2086 C CA . ASP A 1 256 ? 2.705 21.124 11.798 1.00 15.89 256 ASP A CA 1
ATOM 2087 C C . ASP A 1 256 ? 3.813 20.284 12.432 1.00 17.07 256 ASP A C 1
ATOM 2088 O O . ASP A 1 256 ? 3.546 19.432 13.277 1.00 15.26 256 ASP A O 1
ATOM 2093 N N . TYR A 1 257 ? 5.061 20.552 12.060 1.00 16.64 257 TYR A N 1
ATOM 2094 C CA . TYR A 1 257 ? 6.172 19.751 12.563 1.00 16.76 257 TYR A CA 1
ATOM 2095 C C . TYR A 1 257 ? 6.543 20.023 14.023 1.00 19.16 257 TYR A C 1
ATOM 2096 O O . TYR A 1 257 ? 7.329 19.281 14.606 1.00 21.82 257 TYR A O 1
ATOM 2105 N N . HIS A 1 258 ? 5.972 21.068 14.618 1.00 14.26 258 HIS A N 1
ATOM 2106 C CA . HIS A 1 258 ? 6.165 21.307 16.047 1.00 14.05 258 HIS A CA 1
ATOM 2107 C C . HIS A 1 258 ? 5.066 20.669 16.891 1.00 14.89 258 HIS A C 1
ATOM 2108 O O . HIS A 1 258 ? 5.216 20.518 18.103 1.00 16.50 258 HIS A O 1
ATOM 2115 N N . ARG A 1 259 ? 3.952 20.308 16.260 1.00 11.78 259 ARG A N 1
ATOM 2116 C CA . ARG A 1 259 ? 2.889 19.628 16.996 1.00 10.74 259 ARG A CA 1
ATOM 2117 C C . ARG A 1 259 ? 3.327 18.216 17.340 1.00 12.76 259 ARG A C 1
ATOM 2118 O O . ARG A 1 259 ? 4.043 17.583 16.568 1.00 13.94 259 ARG A O 1
ATOM 2126 N N . PRO A 1 260 ? 2.890 17.706 18.498 1.00 10.55 260 PRO A N 1
ATOM 2127 C CA . PRO A 1 260 ? 3.317 16.351 18.861 1.00 14.24 260 PRO A CA 1
ATOM 2128 C C . PRO A 1 260 ? 2.656 15.287 17.993 1.00 11.74 260 PRO A C 1
ATOM 2129 O O . PRO A 1 260 ? 1.496 15.435 17.603 1.00 11.97 260 PRO A O 1
ATOM 2133 N N . SER A 1 261 ? 3.396 14.227 17.694 1.00 11.17 261 SER A N 1
ATOM 2134 C CA . SER A 1 261 ? 2.815 13.066 17.044 1.00 12.74 261 SER A CA 1
ATOM 2135 C C . SER A 1 261 ? 1.922 12.315 18.023 1.00 11.03 261 SER A C 1
ATOM 2136 O O . SER A 1 261 ? 1.937 12.580 19.228 1.00 12.42 261 SER A O 1
ATOM 2139 N N . VAL A 1 262 ? 1.152 11.366 17.504 1.00 12.38 262 VAL A N 1
ATOM 2140 C CA . VAL A 1 262 ? 0.378 10.483 18.360 1.00 12.33 262 VAL A CA 1
ATOM 2141 C C . VAL A 1 262 ? 1.281 9.835 19.405 1.00 13.32 262 VAL A C 1
ATOM 2142 O O . VAL A 1 262 ? 0.947 9.784 20.590 1.00 13.43 262 VAL A O 1
ATOM 2146 N N . GLU A 1 263 ? 2.439 9.354 18.962 1.00 13.99 263 GLU A N 1
ATOM 2147 C CA . GLU A 1 263 ? 3.374 8.694 19.860 1.00 15.15 263 GLU A CA 1
ATOM 2148 C C . GLU A 1 263 ? 3.848 9.648 20.959 1.00 15.96 263 GLU A C 1
ATOM 2149 O O . GLU A 1 263 ? 3.878 9.289 22.137 1.00 15.93 263 GLU A O 1
ATOM 2155 N N . GLU A 1 264 ? 4.194 10.873 20.574 1.00 12.20 264 GLU A N 1
ATOM 2156 C CA . GLU A 1 264 ? 4.650 11.875 21.536 1.00 11.38 264 GLU A CA 1
ATOM 2157 C C . GLU A 1 264 ? 3.558 12.278 22.528 1.00 12.21 264 GLU A C 1
ATOM 2158 O O . GLU A 1 264 ? 3.834 12.524 23.697 1.00 14.69 264 GLU A O 1
ATOM 2164 N N . ILE A 1 265 ? 2.314 12.349 22.069 1.00 10.16 265 ILE A N 1
ATOM 2165 C CA . ILE A 1 265 ? 1.218 12.630 22.990 1.00 9.73 265 ILE A CA 1
ATOM 2166 C C . ILE A 1 265 ? 1.118 11.542 24.053 1.00 9.37 265 ILE A C 1
ATOM 2167 O O . ILE A 1 265 ? 1.049 11.829 25.252 1.00 9.84 265 ILE A O 1
ATOM 2172 N N . LEU A 1 266 ? 1.121 10.288 23.608 1.00 10.58 266 LEU A N 1
ATOM 2173 C CA . LEU A 1 266 ? 0.885 9.169 24.513 1.00 10.82 266 LEU A CA 1
ATOM 2174 C C . LEU A 1 266 ? 2.034 8.954 25.504 1.00 12.14 266 LEU A C 1
ATOM 2175 O O . LEU A 1 266 ? 1.843 8.337 26.552 1.00 13.08 266 LEU A O 1
ATOM 2180 N N . GLU A 1 267 ? 3.208 9.489 25.186 1.00 10.77 267 GLU A N 1
ATOM 2181 C CA . GLU A 1 267 ? 4.358 9.422 26.091 1.00 13.98 267 GLU A CA 1
ATOM 2182 C C . GLU A 1 267 ? 4.279 10.462 27.205 1.00 12.70 267 GLU A C 1
ATOM 2183 O O . GLU A 1 267 ? 5.084 10.454 28.140 1.00 12.99 267 GLU A O 1
ATOM 2189 N N . ASN A 1 268 ? 3.308 11.363 27.118 1.00 12.65 268 ASN A N 1
ATOM 2190 C CA . ASN A 1 268 ? 3.222 12.436 28.100 1.00 11.01 268 ASN A CA 1
ATOM 2191 C C . ASN A 1 268 ? 2.954 11.885 29.497 1.00 11.16 268 ASN A C 1
ATOM 2192 O O . ASN A 1 268 ? 2.094 11.028 29.670 1.00 11.00 268 ASN A O 1
ATOM 2197 N N . PRO A 1 269 ? 3.707 12.359 30.500 1.00 10.74 269 PRO A N 1
ATOM 2198 C CA . PRO A 1 269 ? 3.521 11.840 31.861 1.00 14.00 269 PRO A CA 1
ATOM 2199 C C . PRO A 1 269 ? 2.105 12.000 32.417 1.00 11.22 269 PRO A C 1
ATOM 2200 O O . PRO A 1 269 ? 1.750 11.276 33.350 1.00 13.75 269 PRO A O 1
ATOM 2204 N N . LEU A 1 270 ? 1.310 12.915 31.863 1.00 10.21 270 LEU A N 1
ATOM 2205 C CA . LEU A 1 270 ? -0.089 13.062 32.271 1.00 9.28 270 LEU A CA 1
ATOM 2206 C C . LEU A 1 270 ? -0.919 11.799 32.041 1.00 9.60 270 LEU A C 1
ATOM 2207 O O . LEU A 1 270 ? -1.894 11.549 32.750 1.00 11.40 270 LEU A O 1
ATOM 2212 N N . ILE A 1 271 ? -0.563 11.041 31.010 1.00 8.91 271 ILE A N 1
ATOM 2213 C CA . ILE A 1 271 ? -1.436 9.970 30.528 1.00 9.88 271 ILE A CA 1
ATOM 2214 C C . ILE A 1 271 ? -1.122 8.645 31.210 1.00 9.22 271 ILE A C 1
ATOM 2215 O O . ILE A 1 271 ? -0.004 8.142 31.125 1.00 11.17 271 ILE A O 1
ATOM 2220 N N . LEU A 1 272 ? -2.126 8.103 31.891 1.00 8.20 272 LEU A N 1
ATOM 2221 C CA . LEU A 1 272 ? -1.961 6.886 32.674 1.00 8.70 272 LEU A CA 1
ATOM 2222 C C . LEU A 1 272 ? -2.960 5.815 32.250 1.00 9.77 272 LEU A C 1
ATOM 2223 O O . LEU A 1 272 ? -3.886 6.086 31.468 1.00 9.16 272 LEU A O 1
ATOM 2228 N N . GLU A 1 273 ? -2.771 4.591 32.750 1.00 8.95 273 GLU A N 1
ATOM 2229 C CA . GLU A 1 273 ? -3.644 3.479 32.356 1.00 9.16 273 GLU A CA 1
ATOM 2230 C C . GLU A 1 273 ? -5.124 3.801 32.524 1.00 8.17 273 GLU A C 1
ATOM 2231 O O . GLU A 1 273 ? -5.927 3.529 31.627 1.00 7.96 273 GLU A O 1
ATOM 2237 N N . HIS A 1 274 ? -5.489 4.386 33.662 1.00 9.45 274 HIS A N 1
ATOM 2238 C CA . HIS A 1 274 ? -6.903 4.642 33.940 1.00 10.39 274 HIS A CA 1
ATOM 2239 C C . HIS A 1 274 ? -7.569 5.625 32.971 1.00 10.36 274 HIS A C 1
ATOM 2240 O O . HIS A 1 274 ? -8.793 5.670 32.890 1.00 10.49 274 HIS A O 1
ATOM 2247 N N . HIS A 1 275 ? -6.770 6.380 32.217 1.00 8.76 275 HIS A N 1
ATOM 2248 C CA . HIS A 1 275 ? -7.332 7.303 31.217 1.00 7.83 275 HIS A CA 1
ATOM 2249 C C . HIS A 1 275 ? -7.712 6.589 29.930 1.00 8.73 275 HIS A C 1
ATOM 2250 O O . HIS A 1 275 ? -8.369 7.177 29.074 1.00 9.15 275 HIS A O 1
ATOM 2257 N N . HIS A 1 276 ? -7.288 5.328 29.798 1.00 9.38 276 HIS A N 1
ATOM 2258 C CA . HIS A 1 276 ? -7.594 4.512 28.624 1.00 9.28 276 HIS A CA 1
ATOM 2259 C C . HIS A 1 276 ? -8.962 3.843 28.781 1.00 7.89 276 HIS A C 1
ATOM 2260 O O . HIS A 1 276 ? -9.610 3.961 29.823 1.00 8.75 276 HIS A O 1
ATOM 2267 N N . HIS A 1 277 ? -9.402 3.133 27.750 1.00 8.74 277 HIS A N 1
ATOM 2268 C CA . HIS A 1 277 ? -10.706 2.479 27.805 1.00 11.44 277 HIS A CA 1
ATOM 2269 C C . HIS A 1 277 ? -10.732 1.316 28.791 1.00 10.30 277 HIS A C 1
ATOM 2270 O O . HIS A 1 277 ? -9.713 0.669 29.045 1.00 10.97 277 HIS A O 1
ATOM 2277 N N . HIS A 1 278 ? -11.914 1.062 29.343 1.00 8.66 278 HIS A N 1
ATOM 2278 C CA . HIS A 1 278 ? -12.165 -0.127 30.155 1.00 9.74 278 HIS A CA 1
ATOM 2279 C C . HIS A 1 278 ? -13.565 -0.589 29.841 1.00 13.36 278 HIS A C 1
ATOM 2280 O O . HIS A 1 278 ? -14.530 0.138 30.056 1.00 14.36 278 HIS A O 1
ATOM 2287 N N . HIS A 1 279 ? -13.692 -1.790 29.303 1.00 15.02 279 HIS A N 1
ATOM 2288 C CA .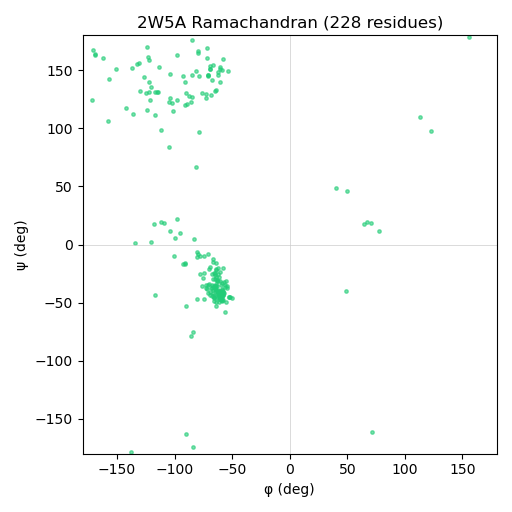 HIS A 1 279 ? -15.013 -2.204 28.860 1.00 16.48 279 HIS A CA 1
ATOM 2289 C C . HIS A 1 279 ? -15.624 -3.238 29.792 1.00 29.55 279 HIS A C 1
ATOM 2290 O O . HIS A 1 279 ? -16.767 -3.651 29.608 1.00 25.27 279 HIS A O 1
#

B-factor: mean 25.23, std 14.49, range [6.33, 84.78]

GO terms:
  GO:0005515 protein binding (F, IPI)
  GO:0005634 nucleus (C, IDA)
  GO:0004672 protein kinase activity (F, IDA)
  GO:0000776 kinetochore (C, IDA)
  GO:0005813 centrosome (C, IDA)
  GO:0007059 chromosome segregation (P, IDA)
  GO:0004674 protein serine/threonine kinase activity (F, TAS)
  GO:0051225 spindle assembly (P, TAS)
  GO:0046602 regulation of mitotic centrosome separation (P, TAS)
  GO:0046602 regulation of mitotic centrosome separation (P, IMP)
  GO:0051988 regulation of attachment of spindle microtubules to kinetochore (P, IMP)
  GO:0005813 centrosome (C, TAS)
  GO:0000278 mitotic cell cycle (P, TAS)
  GO:0007088 regulation of mitotic nuclear division (P, TAS)
  GO:0005788 endoplasmic reticulum lumen (C, TAS)
  GO:0005829 cytosol (C, TAS)
  GO:0032206 positive regulation of telomere maintenance (P, IMP)
  GO:0005654 nucleoplasm (C, IDA)
  GO:0051299 centrosome separation (P, IDA)
  GO:0004672 protein kinase activity (F, IMP)

Solvent-accessible surface area: 14366 Å² total; per-residue (Å²): 79,135,35,106,38,19,89,61,64,111,55,83,32,108,46,60,55,27,102,24,10,29,0,105,57,127,102,91,34,83,59,0,10,11,59,29,16,101,38,47,118,37,80,147,70,61,78,113,88,10,79,48,35,7,49,94,26,112,112,20,139,29,44,1,10,12,77,22,80,20,104,1,114,43,74,140,58,50,17,16,26,4,0,2,29,62,13,120,37,28,29,0,34,65,28,12,89,118,4,79,102,102,144,100,88,26,92,38,74,42,0,7,36,0,0,0,0,0,0,34,0,0,96,23,2,25,170,66,72,89,99,47,34,11,95,15,47,13,0,43,22,21,48,115,114,1,1,5,6,7,22,48,9,16,16,100,38,67,91,52,153,50,128,117,149,108,28,47,48,79,27,75,2,13,40,38,46,118,77,113,160,44,72,49,10,22,3,0,22,0,0,0,0,0,7,27,0,0,13,31,104,19,13,1,58,11,206,55,94,178,71,0,12,33,85,0,142,98,16,148,53,190,67,2,24,189,124,2,35,104,97,0,30,109,8,1,52,108,0,3,37,72,105,43,144,82,2,16,29,10,100,99,0,41,134,31,122,29,16,97,121,72,2,53,68,80,123

Radius of gyration: 19.12 Å; Cα contacts (8 Å, |Δi|>4): 460; chains: 1; bounding box: 46×49×47 Å

Secondary structure (DSSP, 8-state):
--GGGEEEEEEEEE-SSSEEEEEEETTT--EEEEEEEE-TT--HHHHHHHHHHHHHHHH---TTBPPEEEEEEEGGGTEEEEEEE--TTEEHHHHHHHHHHTT-PPPHHHHHHHHHHHHHHHHHHHHH------SGGGEEE-SSS-EEEPP--HHHH--HHHHHHHS--TT--HHHHH----HHHHHHHHHHHHHHHHHSS-SS--SSHHHHHHHHHHT--PPPPTTS-HHHHHHHHHHT-SSGGGSPPHHHHHTSTT--GGGS---

Foldseek 3Di:
DEPVQKAFDAFPDADLAGTKTWIAGNVPRDIWIKGKHQCPVPDPVLVVLLVVVVVVLQVDDDQAAWHWDDWYAPPVRNIIITITHDAVQAFQLVVLVCCVVVVHADDPLLLLLCLLSVLVVLVSCVVSPADFDLARNQWGHHPQSHIHGHHPDSVCVSNVCVCVPPPAPLQAALVVVVPNDDSLSVLSSSLQRSLCSQQSDGFFDDPDNVRRSVRLQVLDGDQRDPVDDPLSSVLSSQSSDNDSVSHDHSVRSCPRPVHDPVSYDDD